Protein AF-A0A9P5TUS6-F1 (afdb_monomer)

InterPro domains:
  IPR036457 PPM-type phosphatase-like domain superfamily [G3DSA:3.60.40.10] (33-216)
  IPR036457 PPM-type phosphatase-like domain superfamily [SSF81606] (41-178)

Foldseek 3Di:
DDDDDDDDDDDDDDDDPPPDPPPPDDDFDKFKWKWKDPDPDIDIDTDDDAQFLLPVVNVVVLCVVPDPLPQCRDPRHGLVPHGGQADAVCCVVPVCVPDPVRPPPPDPVVSSVVSCDDDDRHHPDDDDDDDDPCVVPPDPPIDMDIDIDGPVLLVLVCVVVVDPPVSPPVLVVVLVVVVVPDDPDPSVVVSVCCSVVVPPVDDDPPDPDPDDDPDDDDDDDD

Solvent-accessible surface area (backbone atoms only — not comparable to full-atom values): 14522 Å² total; per-residue (Å²): 138,86,83,85,84,80,81,80,83,78,80,80,92,73,89,76,91,82,75,74,81,76,79,82,70,93,74,77,48,63,48,34,34,41,37,37,57,62,86,94,43,74,48,80,42,80,69,55,77,78,57,24,27,73,33,63,71,54,33,48,51,48,46,67,77,40,72,93,43,81,53,47,58,28,96,45,9,36,43,55,71,39,51,53,39,54,53,56,65,68,51,59,64,48,47,72,70,59,39,76,72,67,60,57,98,85,55,58,60,68,59,39,58,74,48,62,78,74,81,79,81,58,40,66,74,79,89,82,79,89,77,66,66,68,80,72,41,87,53,96,85,47,73,73,43,78,47,79,41,42,48,69,59,40,50,40,31,27,66,73,67,70,57,63,93,67,49,56,63,60,48,52,56,58,50,50,66,53,64,78,71,60,92,88,63,66,59,72,59,52,56,49,46,44,46,76,62,54,84,71,86,69,85,78,86,74,81,73,75,80,86,77,74,91,71,86,81,81,84,90,84,135

Secondary structure (DSSP, 8-state):
--------PPPPS---TT-----------EEEEEEEEETTEEEEEE-----BTTSHHHHHHHHHHSTT-TTSEETTEETTTB-BSB--HHHIIIIIHH-SSSSTTT--HHHHHHH-SSS--SB-PPP-----HHHH--STT---EEEEEEHHHHHHHHHHHT--S-TTHHHHHHHHHHHTT-SSS-HHHHHHHHHHHTT--S-----PPP------------

Structure (mmCIF, N/CA/C/O backbone):
data_AF-A0A9P5TUS6-F1
#
_entry.id   AF-A0A9P5TUS6-F1
#
loop_
_atom_site.group_PDB
_atom_site.id
_atom_site.type_symbol
_atom_site.label_atom_id
_atom_site.label_alt_id
_atom_site.label_comp_id
_atom_site.label_asym_id
_atom_site.label_entity_id
_atom_site.label_seq_id
_atom_site.pdbx_PDB_ins_code
_atom_site.Cartn_x
_atom_site.Cartn_y
_atom_site.Cartn_z
_atom_site.occupancy
_atom_site.B_iso_or_equiv
_atom_site.auth_seq_id
_atom_site.auth_comp_id
_atom_site.auth_asym_id
_atom_site.auth_atom_id
_atom_site.pdbx_PDB_model_num
ATOM 1 N N . MET A 1 1 ? 8.471 32.840 11.921 1.00 34.28 1 MET A N 1
ATOM 2 C CA . MET A 1 1 ? 8.502 31.884 10.795 1.00 34.28 1 MET A CA 1
ATOM 3 C C . MET A 1 1 ? 9.569 30.879 11.143 1.00 34.28 1 MET A C 1
ATOM 5 O O . MET A 1 1 ? 10.735 31.233 11.144 1.00 34.28 1 MET A O 1
ATOM 9 N N . THR A 1 2 ? 9.142 29.736 11.658 1.00 27.19 2 THR A N 1
ATOM 10 C CA . THR A 1 2 ? 9.964 28.771 12.387 1.00 27.19 2 THR A CA 1
ATOM 11 C C . THR A 1 2 ? 10.579 27.757 11.432 1.00 27.19 2 THR A C 1
ATOM 13 O O . THR A 1 2 ? 9.865 27.017 10.757 1.00 27.19 2 THR A O 1
ATOM 16 N N . ASP A 1 3 ? 11.908 27.747 11.408 1.00 27.17 3 ASP A N 1
ATOM 17 C CA . ASP A 1 3 ? 12.758 26.768 10.744 1.00 27.17 3 ASP A CA 1
ATOM 18 C C . ASP A 1 3 ? 12.619 25.388 11.401 1.00 27.17 3 ASP A C 1
ATOM 20 O O . ASP A 1 3 ? 12.749 25.246 12.618 1.00 27.17 3 ASP A O 1
ATOM 24 N N . CYS A 1 4 ? 12.378 24.355 10.593 1.00 26.41 4 CYS A N 1
ATOM 25 C CA . CYS A 1 4 ? 12.405 22.963 11.032 1.00 26.41 4 CYS A CA 1
ATOM 26 C C . CYS A 1 4 ? 13.758 22.350 10.646 1.00 26.41 4 CYS A C 1
ATOM 28 O O . CYS A 1 4 ? 13.962 21.870 9.532 1.00 26.41 4 CYS A O 1
ATOM 30 N N . LEU A 1 5 ? 14.703 22.424 11.584 1.00 27.03 5 LEU A N 1
ATOM 31 C CA . LEU A 1 5 ? 15.985 21.729 11.556 1.00 27.03 5 LEU A CA 1
ATOM 32 C C . LEU A 1 5 ? 15.778 20.263 11.963 1.00 27.03 5 LEU A C 1
ATOM 34 O O . LEU A 1 5 ? 15.670 19.956 13.147 1.00 27.03 5 LEU A O 1
ATOM 38 N N . CYS A 1 6 ? 15.797 19.343 11.000 1.00 29.59 6 CYS A N 1
ATOM 39 C CA . CYS A 1 6 ? 16.078 17.932 11.269 1.00 29.59 6 CYS A CA 1
ATOM 40 C C . CYS A 1 6 ? 17.524 17.637 10.860 1.00 29.59 6 CYS A C 1
ATOM 42 O O . CYS A 1 6 ? 17.805 17.238 9.731 1.00 29.59 6 CYS A O 1
ATOM 44 N N . ASN A 1 7 ? 18.448 17.860 11.796 1.00 26.14 7 ASN A N 1
ATOM 45 C CA . ASN A 1 7 ? 19.819 17.372 11.696 1.00 26.14 7 ASN A CA 1
ATOM 46 C C . ASN A 1 7 ? 19.815 15.845 11.840 1.00 26.14 7 ASN A C 1
ATOM 48 O O . ASN A 1 7 ? 19.530 15.305 12.906 1.00 26.14 7 ASN A O 1
ATOM 52 N N . PHE A 1 8 ? 20.138 15.161 10.746 1.00 29.83 8 PHE A N 1
ATOM 53 C CA . PHE A 1 8 ? 20.396 13.726 10.710 1.00 29.83 8 PHE A CA 1
ATOM 54 C C . PHE A 1 8 ? 21.722 13.442 11.429 1.00 29.83 8 PHE A C 1
ATOM 56 O O . PHE A 1 8 ? 22.792 13.832 10.956 1.00 29.83 8 PHE A O 1
ATOM 63 N N . LEU A 1 9 ? 21.662 12.763 12.575 1.00 28.67 9 LEU A N 1
ATOM 64 C CA . LEU A 1 9 ? 22.841 12.168 13.195 1.00 28.67 9 LEU A CA 1
ATOM 65 C C . LEU A 1 9 ? 23.356 11.047 12.282 1.00 28.67 9 LEU A C 1
ATOM 67 O O . LEU A 1 9 ? 22.651 10.090 11.970 1.00 28.67 9 LEU A O 1
ATOM 71 N N . SER A 1 10 ? 24.593 11.216 11.827 1.00 29.31 10 SER A N 1
ATOM 72 C CA . SER A 1 10 ? 25.328 10.265 10.998 1.00 29.31 10 SER A CA 1
ATOM 73 C C . SER A 1 10 ? 25.761 9.059 11.848 1.00 29.31 10 SER A C 1
ATOM 75 O O . SER A 1 10 ? 26.419 9.273 12.871 1.00 29.31 10 SER A O 1
ATOM 77 N N . PRO A 1 11 ? 25.459 7.801 11.475 1.00 33.25 11 PRO A N 1
ATOM 78 C CA . PRO A 1 11 ? 26.045 6.644 12.141 1.00 33.25 11 PRO A CA 1
ATOM 79 C C . PRO A 1 11 ? 27.519 6.529 11.748 1.00 33.25 11 PRO A C 1
ATOM 81 O O . PRO A 1 11 ? 27.872 6.597 10.567 1.00 33.25 11 PRO A O 1
ATOM 84 N N . GLN A 1 12 ? 28.394 6.360 12.740 1.00 33.25 12 GLN A N 1
ATOM 85 C CA . GLN A 1 12 ? 29.811 6.133 12.493 1.00 33.25 12 GLN A CA 1
ATOM 86 C C . GLN A 1 12 ? 30.039 4.854 11.676 1.00 33.25 12 GLN A C 1
ATOM 88 O O . GLN A 1 12 ? 29.421 3.816 11.901 1.00 33.25 12 GLN A O 1
ATOM 93 N N . ARG A 1 13 ? 30.957 4.966 10.711 1.00 38.91 13 ARG A N 1
ATOM 94 C CA . ARG A 1 13 ? 31.458 3.881 9.863 1.00 38.91 13 ARG A CA 1
ATOM 95 C C . ARG A 1 13 ? 32.057 2.764 10.716 1.00 38.91 13 ARG A C 1
ATOM 97 O O . ARG A 1 13 ? 33.123 2.943 11.294 1.00 38.91 13 ARG A O 1
ATOM 104 N N . GLY A 1 14 ? 31.434 1.594 10.685 1.00 38.56 14 GLY A N 1
ATOM 105 C CA . GLY A 1 14 ? 32.031 0.361 11.182 1.00 38.56 14 GLY A CA 1
ATOM 106 C C . GLY A 1 14 ? 31.065 -0.811 11.075 1.00 38.56 14 GLY A C 1
ATOM 107 O O . GLY A 1 14 ? 30.211 -0.962 11.930 1.00 38.56 14 GLY A O 1
ATOM 108 N N . GLN A 1 15 ? 31.238 -1.622 10.027 1.00 40.19 15 GLN A N 1
ATOM 109 C CA . GLN A 1 15 ? 30.682 -2.973 9.857 1.00 40.19 15 GLN A CA 1
ATOM 110 C C . GLN A 1 15 ? 29.151 -3.111 9.834 1.00 40.19 15 GLN A C 1
ATOM 112 O O . GLN A 1 15 ? 28.525 -3.328 10.858 1.00 40.19 15 GLN A O 1
ATOM 117 N N . LEU A 1 16 ? 28.573 -3.106 8.628 1.00 36.41 16 LEU A N 1
ATOM 118 C CA . LEU A 1 16 ? 27.309 -3.779 8.292 1.00 36.41 16 LEU A CA 1
ATOM 119 C C . LEU A 1 16 ? 27.269 -3.959 6.763 1.00 36.41 16 LEU A C 1
ATOM 121 O O . LEU A 1 16 ? 26.589 -3.235 6.037 1.00 36.41 16 LEU A O 1
ATOM 125 N N . GLU A 1 17 ? 28.057 -4.902 6.246 1.00 39.28 17 GLU A N 1
ATOM 126 C CA . GLU A 1 17 ? 27.811 -5.429 4.903 1.00 39.28 17 GLU A CA 1
ATOM 127 C C . GLU A 1 17 ? 26.605 -6.377 4.992 1.00 39.28 17 GLU A C 1
ATOM 129 O O . GLU A 1 17 ? 26.626 -7.307 5.789 1.00 39.28 17 GLU A O 1
ATOM 134 N N . HIS A 1 18 ? 25.564 -6.096 4.191 1.00 40.12 18 HIS A N 1
ATOM 135 C CA . HIS A 1 18 ? 24.319 -6.863 3.936 1.00 40.12 18 HIS A CA 1
ATOM 136 C C . HIS A 1 18 ? 22.981 -6.210 4.323 1.00 40.12 18 HIS A C 1
ATOM 138 O O . HIS A 1 18 ? 21.930 -6.763 3.998 1.00 40.12 18 HIS A O 1
ATOM 144 N N . ALA A 1 19 ? 22.957 -4.989 4.858 1.00 35.62 19 ALA A N 1
ATOM 145 C CA . ALA A 1 19 ? 21.708 -4.226 4.902 1.00 35.62 19 ALA A CA 1
ATOM 146 C C . ALA A 1 19 ? 21.437 -3.584 3.528 1.00 35.62 19 ALA A C 1
ATOM 148 O O . ALA A 1 19 ? 21.994 -2.535 3.200 1.00 35.62 19 ALA A O 1
ATOM 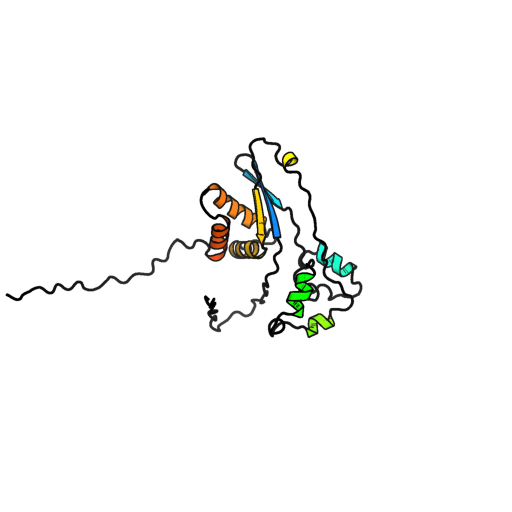149 N N . ARG A 1 20 ? 20.595 -4.213 2.693 1.00 36.47 20 ARG A N 1
ATOM 150 C CA . ARG A 1 20 ? 20.060 -3.550 1.490 1.00 36.47 20 ARG A CA 1
ATOM 151 C C . ARG A 1 20 ? 19.306 -2.290 1.939 1.00 36.47 20 ARG A C 1
ATOM 153 O O . ARG A 1 20 ? 18.407 -2.413 2.773 1.00 36.47 20 ARG A O 1
ATOM 160 N N . PRO A 1 21 ? 19.608 -1.094 1.406 1.00 36.03 21 PRO A N 1
ATOM 161 C CA . PRO A 1 21 ? 18.832 0.092 1.715 1.00 36.03 21 PRO A CA 1
ATOM 162 C C . PRO A 1 21 ? 17.501 -0.020 0.969 1.00 36.03 21 PRO A C 1
ATOM 164 O O . PRO A 1 21 ? 17.372 0.415 -0.174 1.00 36.03 21 PRO A O 1
ATOM 167 N N . PHE A 1 22 ? 16.496 -0.626 1.601 1.00 40.38 22 PHE A N 1
ATOM 168 C CA . PHE A 1 22 ? 15.116 -0.435 1.175 1.00 40.38 22 PHE A CA 1
ATOM 169 C C . PHE A 1 22 ? 14.770 1.026 1.456 1.00 40.38 22 PHE A C 1
ATOM 171 O O . PHE A 1 22 ? 14.412 1.411 2.567 1.00 40.38 22 PHE A O 1
ATOM 178 N N . LEU A 1 23 ? 14.960 1.859 0.432 1.00 40.34 23 LEU A N 1
ATOM 179 C CA . LEU A 1 23 ? 14.496 3.236 0.394 1.00 40.34 23 LEU A CA 1
ATOM 180 C C . LEU A 1 23 ? 12.967 3.211 0.507 1.00 40.34 23 LEU A C 1
ATOM 182 O O . LEU A 1 23 ? 12.239 3.016 -0.471 1.00 40.34 23 LEU A O 1
ATOM 186 N N . SER A 1 24 ? 12.519 3.338 1.752 1.00 38.81 24 SER A N 1
ATOM 187 C CA . SER A 1 24 ? 11.163 3.642 2.188 1.00 38.81 24 SER A CA 1
ATOM 188 C C . SER A 1 24 ? 10.882 5.105 1.843 1.00 38.81 24 SER A C 1
ATOM 190 O O . SER A 1 24 ? 11.061 5.996 2.670 1.00 38.81 24 SER A O 1
ATOM 192 N N . SER A 1 25 ? 10.518 5.375 0.590 1.00 34.88 25 SER A N 1
ATOM 193 C CA . SER A 1 25 ? 9.937 6.663 0.199 1.00 34.88 25 SER A CA 1
ATOM 194 C C . SER A 1 25 ? 8.419 6.620 0.425 1.00 34.88 25 SER A C 1
ATOM 196 O O . SER A 1 25 ? 7.807 5.602 0.105 1.00 34.88 25 SER A O 1
ATOM 198 N N . PRO A 1 26 ? 7.806 7.689 0.966 1.00 37.69 26 PRO A N 1
ATOM 199 C CA . PRO A 1 26 ? 6.438 7.653 1.458 1.00 37.69 26 PRO A CA 1
ATOM 200 C C . PRO A 1 26 ? 5.477 7.869 0.295 1.00 37.69 26 PRO A C 1
ATOM 202 O O . PRO A 1 26 ? 5.379 8.976 -0.234 1.00 37.69 26 PRO A O 1
ATOM 205 N N . ILE A 1 27 ? 4.747 6.834 -0.110 1.00 41.53 27 ILE A N 1
ATOM 206 C CA . ILE A 1 27 ? 3.507 7.044 -0.853 1.00 41.53 27 ILE A CA 1
ATOM 207 C C . ILE A 1 27 ? 2.461 6.114 -0.249 1.00 41.53 27 ILE A C 1
ATOM 209 O O . ILE A 1 27 ? 2.483 4.906 -0.443 1.00 41.53 27 ILE A O 1
ATOM 213 N N . TYR A 1 28 ? 1.600 6.745 0.544 1.00 46.12 28 TYR A N 1
ATOM 214 C CA . TYR A 1 28 ? 0.679 6.153 1.499 1.00 46.12 28 TYR A CA 1
ATOM 215 C C . TYR A 1 28 ? -0.266 5.138 0.849 1.00 46.12 28 TYR A C 1
ATOM 217 O O . TYR A 1 28 ? -1.233 5.514 0.182 1.00 46.12 28 TYR A O 1
ATOM 225 N N . ILE A 1 29 ? -0.028 3.851 1.089 1.00 52.00 29 ILE A N 1
ATOM 226 C CA . ILE A 1 29 ? -1.083 2.848 0.946 1.00 52.00 29 ILE A CA 1
ATOM 227 C C . ILE A 1 29 ? -1.945 2.957 2.199 1.00 52.00 29 ILE A C 1
ATOM 229 O O . ILE A 1 29 ? -1.449 2.796 3.312 1.00 52.00 29 ILE A O 1
ATOM 233 N N . LEU A 1 30 ? -3.224 3.283 2.012 1.00 56.69 30 LEU A N 1
ATOM 234 C CA . LEU A 1 30 ? -4.190 3.315 3.099 1.00 56.69 30 LEU A CA 1
ATOM 235 C C . LEU A 1 30 ? -4.583 1.873 3.431 1.00 56.69 30 LEU A C 1
ATOM 237 O O . LEU A 1 30 ? -5.249 1.188 2.643 1.00 56.69 30 LEU A O 1
ATOM 241 N N . GLU A 1 31 ? -4.174 1.401 4.597 1.00 74.00 31 GLU A N 1
ATOM 242 C CA . GLU A 1 31 ? -4.712 0.169 5.144 1.00 74.00 31 GLU A CA 1
ATOM 243 C C . GLU A 1 31 ? -6.004 0.500 5.886 1.00 74.00 31 GLU A C 1
ATOM 245 O O . GLU A 1 31 ? -6.047 1.372 6.754 1.00 74.00 31 GLU A O 1
ATOM 250 N N . ILE A 1 32 ? -7.089 -0.142 5.451 1.00 72.38 32 ILE A N 1
ATOM 251 C CA . ILE A 1 32 ? -8.428 0.079 5.982 1.00 72.38 32 ILE A CA 1
ATOM 252 C C . ILE A 1 32 ? -8.817 -1.176 6.738 1.00 72.38 32 ILE A C 1
ATOM 254 O O . ILE A 1 32 ? -8.978 -2.240 6.133 1.00 72.38 32 ILE A O 1
ATOM 258 N N . VAL A 1 33 ? -8.998 -1.050 8.045 1.00 74.19 33 VAL A N 1
ATOM 259 C CA . VAL A 1 33 ? -9.342 -2.173 8.916 1.00 74.19 33 VAL A CA 1
ATOM 260 C C . VAL A 1 33 ? -10.645 -1.870 9.630 1.00 74.19 33 VAL A C 1
ATOM 262 O O . VAL A 1 33 ? -10.783 -0.825 10.262 1.00 74.19 33 VAL A O 1
ATOM 265 N N . LYS A 1 34 ? -11.609 -2.787 9.528 1.00 74.44 34 LYS A N 1
ATOM 266 C CA . LYS A 1 34 ? -12.800 -2.780 10.376 1.00 74.44 34 LYS A CA 1
ATOM 267 C C . LYS A 1 34 ? -12.538 -3.647 11.597 1.00 74.44 34 LYS A C 1
ATOM 269 O O . LYS A 1 34 ? -12.071 -4.778 11.455 1.00 74.44 34 L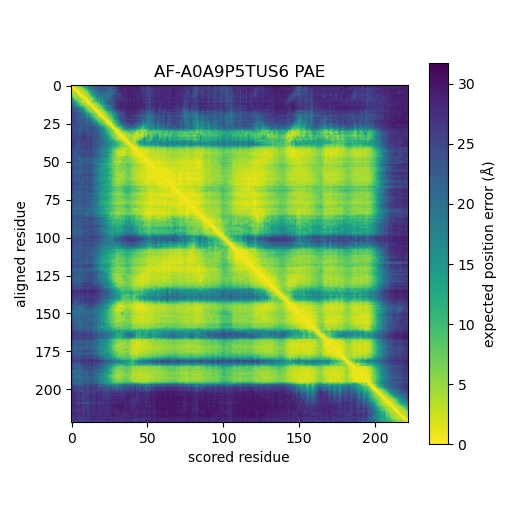YS A O 1
ATOM 274 N N . LEU A 1 35 ? -12.920 -3.133 12.754 1.00 70.56 35 LEU A N 1
ATOM 275 C CA . LEU A 1 35 ? -13.005 -3.872 14.001 1.00 70.56 35 LEU A CA 1
ATOM 276 C C . LEU A 1 35 ? -14.469 -3.987 14.417 1.00 70.56 35 LEU A C 1
ATOM 278 O O . LEU A 1 35 ? -15.183 -2.982 14.435 1.00 70.56 35 LEU A O 1
ATOM 282 N N . THR A 1 36 ? -14.904 -5.193 14.759 1.00 68.88 36 THR A N 1
ATOM 283 C CA . THR A 1 36 ? -16.210 -5.437 15.384 1.00 68.88 36 THR A CA 1
ATOM 284 C C . THR A 1 36 ? -15.978 -6.149 16.710 1.00 68.88 36 THR A C 1
ATOM 286 O O . THR A 1 36 ? -15.298 -7.172 16.744 1.00 68.88 36 THR A O 1
ATOM 289 N N . SER A 1 37 ? -16.510 -5.604 17.804 1.00 68.19 37 SER A N 1
ATOM 290 C CA . SER A 1 37 ? -16.503 -6.299 19.092 1.00 68.19 37 SER A CA 1
ATOM 291 C C . SER A 1 37 ? -17.557 -7.407 19.061 1.00 68.19 37 SER A C 1
ATOM 293 O O . SER A 1 37 ? -18.691 -7.168 18.670 1.00 68.19 37 SER A O 1
ATOM 295 N N . LEU A 1 38 ? -17.184 -8.624 19.436 1.00 64.44 38 LEU A N 1
ATOM 296 C CA . LEU A 1 38 ? -18.060 -9.778 19.620 1.00 64.44 38 LEU A CA 1
ATOM 297 C C . LEU A 1 38 ? -17.919 -10.222 21.080 1.00 64.44 38 LEU A C 1
ATOM 299 O O . LEU A 1 38 ? -17.184 -11.156 21.412 1.00 64.44 38 LEU A O 1
ATOM 303 N N . GLY A 1 39 ? -18.569 -9.485 21.982 1.00 71.94 39 GLY A N 1
ATOM 304 C CA . GLY A 1 39 ? -18.410 -9.672 23.424 1.00 71.94 39 GLY A CA 1
ATOM 305 C C . GLY A 1 39 ? -17.020 -9.241 23.899 1.00 71.94 39 GLY A C 1
ATOM 306 O O . GLY A 1 39 ? -16.729 -8.052 23.939 1.00 71.94 39 GLY A O 1
ATOM 307 N N . ALA A 1 40 ? -16.171 -10.205 24.273 1.00 69.12 40 ALA A N 1
ATOM 308 C CA . ALA A 1 40 ? -14.806 -9.960 24.764 1.00 69.12 40 ALA A CA 1
ATOM 309 C C . ALA A 1 40 ? -13.717 -10.116 23.684 1.00 69.12 40 ALA A C 1
ATOM 311 O O . ALA A 1 40 ? -12.529 -10.012 23.983 1.00 69.12 40 ALA A O 1
ATOM 312 N N . GLN A 1 41 ? -14.097 -10.427 22.441 1.00 76.06 41 GLN A N 1
ATOM 313 C CA . GLN A 1 41 ? -13.157 -10.632 21.340 1.00 76.06 41 GLN A CA 1
ATOM 314 C C . GLN A 1 41 ? -13.404 -9.634 20.216 1.00 76.06 41 GLN A C 1
ATOM 316 O O . GLN A 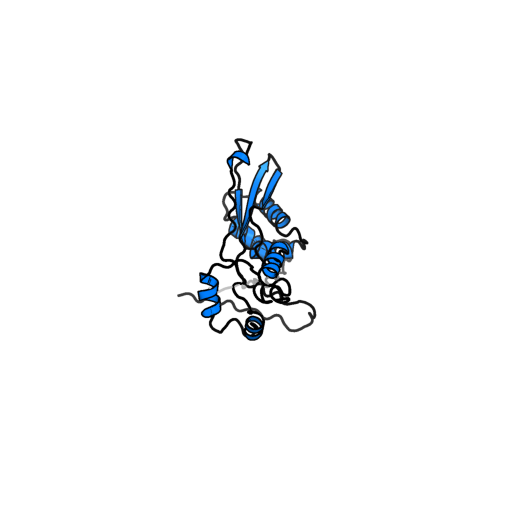1 41 ? -14.539 -9.255 19.946 1.00 76.06 41 GLN A O 1
ATOM 321 N N . TRP A 1 42 ? -12.336 -9.237 19.533 1.00 81.69 42 TRP A N 1
ATOM 322 C CA . TRP A 1 42 ? -12.406 -8.355 18.375 1.00 81.69 42 TRP A CA 1
ATOM 323 C C . TRP A 1 42 ? -12.277 -9.158 17.083 1.00 81.69 42 TRP A C 1
ATOM 325 O O . TRP A 1 42 ? -11.305 -9.888 16.885 1.00 81.69 42 TRP A O 1
ATOM 335 N N . GLU A 1 43 ? -13.235 -8.987 16.177 1.00 84.44 43 GLU A N 1
ATOM 336 C CA . GLU A 1 43 ? -13.125 -9.451 14.801 1.00 84.44 43 GLU A CA 1
ATOM 337 C C . GLU A 1 43 ? -12.407 -8.389 13.957 1.00 84.44 43 GLU A C 1
ATOM 339 O O . GLU A 1 43 ? -12.866 -7.249 13.852 1.00 84.44 43 GLU A O 1
ATOM 344 N N . ILE A 1 44 ? -11.294 -8.775 13.327 1.00 85.50 44 ILE A N 1
ATOM 345 C CA . ILE A 1 44 ? -10.494 -7.911 12.453 1.00 85.50 44 ILE A CA 1
ATOM 346 C C . ILE A 1 44 ? -10.809 -8.248 10.997 1.00 85.50 44 ILE A C 1
ATOM 348 O O . ILE A 1 44 ? -10.632 -9.387 10.563 1.00 85.50 44 ILE A O 1
ATOM 352 N N . ARG A 1 45 ? -11.228 -7.253 10.208 1.00 86.50 45 ARG A N 1
ATOM 353 C CA . ARG A 1 45 ? -11.447 -7.409 8.762 1.00 86.50 45 ARG A CA 1
ATOM 354 C C . ARG A 1 45 ? -10.674 -6.369 7.969 1.00 86.50 45 ARG A C 1
ATOM 356 O O . ARG A 1 45 ? -10.919 -5.171 8.099 1.00 86.50 45 ARG A O 1
ATOM 363 N N . ILE A 1 46 ? -9.806 -6.832 7.076 1.00 87.56 46 ILE A N 1
ATOM 364 C CA . ILE A 1 46 ? -9.090 -5.971 6.131 1.00 87.56 46 ILE A CA 1
ATOM 365 C C . ILE A 1 46 ? -10.038 -5.608 4.981 1.00 87.56 46 ILE A C 1
ATOM 367 O O . ILE A 1 46 ? -10.666 -6.467 4.348 1.00 87.56 46 ILE A O 1
ATOM 371 N N . LEU A 1 47 ? -10.185 -4.312 4.730 1.00 88.31 47 LEU A N 1
ATOM 372 C CA . LEU A 1 47 ? -11.127 -3.770 3.757 1.00 88.31 47 LEU A CA 1
ATOM 373 C C . LEU A 1 47 ? -10.454 -3.269 2.478 1.00 88.31 47 LEU A C 1
ATOM 375 O O . LEU A 1 47 ? -11.144 -3.168 1.464 1.00 88.31 47 LEU A O 1
ATOM 379 N N . SER A 1 48 ? -9.148 -3.000 2.511 1.00 88.06 48 SER A N 1
ATOM 380 C CA . SER A 1 48 ? -8.355 -2.601 1.346 1.00 88.06 48 SER A CA 1
ATOM 381 C C . SER A 1 48 ? -7.450 -3.728 0.839 1.00 88.06 48 SER A C 1
ATOM 383 O O . SER A 1 48 ? -7.279 -4.763 1.484 1.00 88.06 48 SER A O 1
ATOM 385 N N . LYS A 1 49 ? -6.888 -3.536 -0.357 1.00 86.94 49 LYS A N 1
ATOM 386 C CA . LYS A 1 49 ? -5.818 -4.368 -0.912 1.00 86.94 49 LYS A CA 1
ATOM 387 C C . LYS A 1 49 ? -4.576 -3.513 -1.123 1.00 86.94 49 LYS A C 1
ATOM 389 O O . LYS A 1 49 ? -4.671 -2.312 -1.373 1.00 86.94 49 LYS A O 1
ATOM 394 N N . ARG A 1 50 ? -3.403 -4.140 -1.052 1.00 86.69 50 ARG A N 1
ATOM 395 C CA . ARG A 1 50 ? -2.140 -3.473 -1.379 1.00 86.69 50 ARG A CA 1
ATOM 396 C C . ARG A 1 50 ? -1.982 -3.391 -2.895 1.00 86.69 50 ARG A C 1
ATOM 398 O O . ARG A 1 50 ? -1.849 -4.419 -3.559 1.00 86.69 50 ARG A O 1
ATOM 405 N N . HIS A 1 51 ? -1.967 -2.170 -3.421 1.00 90.12 51 HIS A N 1
ATOM 406 C CA . HIS A 1 51 ? -1.685 -1.880 -4.830 1.00 90.12 51 HIS A CA 1
ATOM 407 C C . HIS A 1 51 ? -0.210 -1.511 -5.018 1.00 90.12 51 HIS A C 1
ATOM 409 O O . HIS A 1 51 ? 0.149 -0.363 -5.294 1.00 90.12 51 HIS A O 1
ATOM 415 N N . ASN A 1 52 ? 0.656 -2.495 -4.788 1.00 90.00 52 ASN A N 1
ATOM 416 C CA . ASN A 1 52 ? 2.097 -2.379 -4.965 1.00 90.00 52 ASN A CA 1
ATOM 417 C C . ASN A 1 52 ? 2.633 -3.561 -5.775 1.00 90.00 52 ASN A C 1
ATOM 419 O O . ASN A 1 52 ? 1.969 -4.584 -5.921 1.00 90.00 52 ASN A O 1
ATOM 423 N N . ALA A 1 53 ? 3.839 -3.417 -6.311 1.00 90.12 53 ALA A N 1
ATOM 424 C CA . ALA A 1 53 ? 4.458 -4.448 -7.139 1.00 90.12 53 ALA A CA 1
ATOM 425 C C . ALA A 1 53 ? 4.994 -5.649 -6.331 1.00 90.12 53 ALA A C 1
ATOM 427 O O . ALA A 1 53 ? 5.476 -6.608 -6.927 1.00 90.12 53 ALA A O 1
ATOM 428 N N . GLY A 1 54 ? 4.877 -5.624 -4.997 1.00 86.81 54 GLY A N 1
ATOM 429 C CA . GLY A 1 54 ? 5.054 -6.801 -4.142 1.00 86.81 54 GLY A CA 1
ATOM 430 C C . GLY A 1 54 ? 3.818 -7.709 -4.096 1.00 86.81 54 GLY A C 1
ATOM 431 O O . GLY A 1 54 ? 3.921 -8.867 -3.706 1.00 86.81 54 GLY A O 1
ATOM 432 N N . ASN A 1 55 ? 2.648 -7.217 -4.512 1.00 89.06 55 ASN A N 1
ATOM 433 C CA . ASN A 1 55 ? 1.458 -8.036 -4.703 1.00 89.06 55 ASN A CA 1
ATOM 434 C C . ASN A 1 55 ? 1.526 -8.716 -6.078 1.00 89.06 55 ASN A C 1
ATOM 436 O O . ASN A 1 55 ? 1.357 -8.060 -7.105 1.00 89.06 55 ASN A O 1
ATOM 440 N N . GLU A 1 56 ? 1.721 -10.037 -6.107 1.00 91.38 56 GLU A N 1
ATOM 441 C CA . GLU A 1 56 ? 1.848 -10.791 -7.363 1.00 91.38 56 GLU A CA 1
ATOM 442 C C . GLU A 1 56 ? 0.626 -10.673 -8.282 1.00 91.38 56 GLU A C 1
ATOM 444 O O . GLU A 1 56 ? 0.765 -10.768 -9.498 1.00 91.38 56 GLU A O 1
ATOM 449 N N . VAL A 1 57 ? -0.571 -10.414 -7.748 1.00 92.69 57 VAL A N 1
ATOM 450 C CA . VAL A 1 57 ? -1.758 -10.173 -8.586 1.00 92.69 57 VAL A CA 1
ATOM 451 C C . VAL A 1 57 ? -1.595 -8.880 -9.390 1.00 92.69 57 VAL A C 1
ATOM 453 O O . VAL A 1 57 ? -1.842 -8.864 -10.594 1.00 92.69 57 VAL A O 1
ATOM 456 N N . GLU A 1 58 ? -1.126 -7.811 -8.745 1.00 93.50 58 GLU A N 1
ATOM 457 C CA . GLU A 1 58 ? -0.856 -6.522 -9.391 1.00 93.50 58 GLU A CA 1
ATOM 458 C C . GLU A 1 58 ? 0.362 -6.589 -10.314 1.00 93.50 58 GLU A C 1
ATOM 460 O O . GLU A 1 58 ? 0.323 -6.077 -11.433 1.00 93.50 58 GLU A O 1
ATOM 465 N N . ALA A 1 59 ? 1.428 -7.264 -9.881 1.00 94.44 59 ALA A N 1
ATOM 466 C CA . ALA A 1 59 ? 2.612 -7.471 -10.703 1.00 94.44 59 ALA A CA 1
ATOM 467 C C . ALA A 1 59 ? 2.271 -8.237 -11.990 1.00 94.44 59 ALA A C 1
ATOM 469 O O . ALA A 1 59 ? 2.680 -7.836 -13.080 1.00 94.44 59 ALA A O 1
ATOM 470 N N . ASN A 1 60 ? 1.474 -9.305 -11.888 1.00 95.69 60 ASN A N 1
ATOM 471 C CA . ASN A 1 60 ? 1.031 -10.073 -13.050 1.00 95.69 60 ASN A CA 1
ATOM 472 C C . ASN A 1 60 ? 0.089 -9.278 -13.952 1.00 95.69 60 ASN A C 1
ATOM 474 O O . ASN A 1 60 ? 0.217 -9.382 -15.169 1.00 95.69 60 ASN A O 1
ATOM 478 N N . ARG A 1 61 ? -0.800 -8.446 -13.391 1.00 95.56 61 ARG A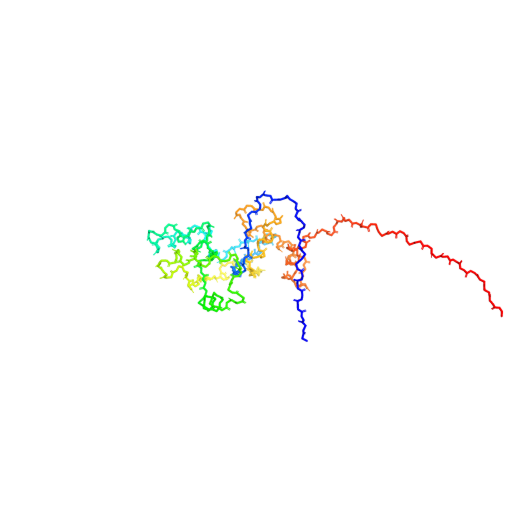 N 1
ATOM 479 C CA . ARG A 1 61 ? -1.626 -7.523 -14.184 1.00 95.56 61 ARG A CA 1
ATOM 480 C C . ARG A 1 61 ? -0.750 -6.649 -15.087 1.00 95.56 61 ARG A C 1
ATOM 482 O O . ARG A 1 61 ? -0.980 -6.616 -16.291 1.00 95.56 61 ARG A O 1
ATOM 489 N N . ILE A 1 62 ? 0.286 -6.019 -14.527 1.00 96.19 62 ILE A N 1
ATOM 490 C CA . ILE A 1 62 ? 1.227 -5.178 -15.287 1.00 96.19 62 ILE A CA 1
ATOM 491 C C . ILE A 1 62 ? 1.961 -6.007 -16.351 1.00 96.19 62 ILE A C 1
ATOM 493 O O . ILE A 1 62 ? 1.992 -5.619 -17.513 1.00 96.19 62 ILE A O 1
ATOM 497 N N . ARG A 1 63 ? 2.496 -7.185 -16.003 1.00 96.12 63 ARG A N 1
ATOM 498 C CA . ARG A 1 63 ? 3.192 -8.056 -16.975 1.00 96.12 63 ARG A CA 1
ATOM 499 C C . ARG A 1 63 ? 2.302 -8.468 -18.156 1.00 96.12 63 ARG A C 1
ATOM 501 O O . ARG A 1 63 ? 2.798 -8.616 -19.267 1.00 96.12 63 ARG A O 1
ATOM 508 N N . VAL A 1 64 ? 1.002 -8.662 -17.921 1.00 96.81 64 VAL A N 1
ATOM 509 C CA . VAL A 1 64 ? 0.022 -8.989 -18.971 1.00 96.81 64 VAL A CA 1
ATOM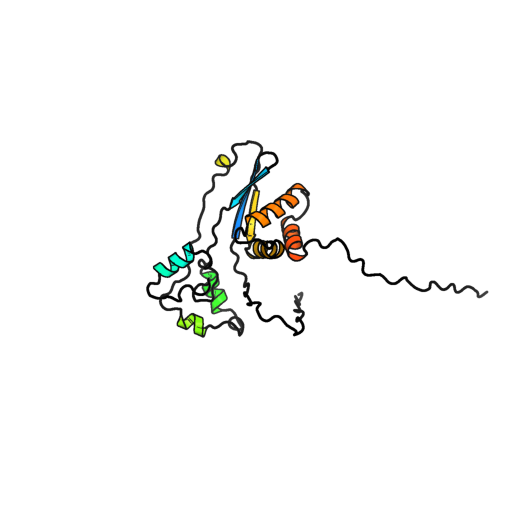 510 C C . VAL A 1 64 ? -0.304 -7.772 -19.842 1.00 96.81 64 VAL A C 1
ATOM 512 O O . VAL A 1 64 ? -0.466 -7.925 -21.050 1.00 96.81 64 VAL A O 1
ATOM 515 N N . GLU A 1 65 ? -0.384 -6.577 -19.255 1.00 96.56 65 GLU A N 1
ATOM 516 C CA . GLU A 1 65 ? -0.606 -5.322 -19.989 1.00 96.56 65 GLU A CA 1
ATOM 517 C C . GLU A 1 65 ? 0.601 -4.922 -20.859 1.00 96.56 65 GLU A C 1
ATOM 519 O O . GLU A 1 65 ? 0.411 -4.312 -21.910 1.00 96.56 65 GLU A O 1
ATOM 524 N N . HIS A 1 66 ? 1.816 -5.333 -20.473 1.00 96.00 66 HIS A N 1
ATOM 525 C CA . HIS A 1 66 ? 3.075 -5.027 -21.166 1.00 96.00 66 HIS A CA 1
ATOM 526 C C . HIS A 1 66 ? 3.807 -6.307 -21.626 1.00 96.00 66 HIS A C 1
ATOM 528 O O . HIS A 1 66 ? 4.853 -6.678 -21.076 1.00 96.00 66 HIS A O 1
ATOM 534 N N . PRO A 1 67 ? 3.275 -7.027 -22.634 1.00 95.00 67 PRO A N 1
ATOM 535 C CA . PRO A 1 67 ? 3.890 -8.258 -23.113 1.00 95.00 67 PRO A CA 1
ATOM 536 C C . PRO A 1 67 ? 5.282 -7.991 -23.706 1.00 95.00 67 PRO A C 1
ATOM 538 O O . PRO A 1 67 ? 5.494 -7.012 -24.416 1.00 95.00 67 PRO A O 1
ATOM 541 N N . ASN A 1 68 ? 6.214 -8.921 -23.478 1.00 94.94 68 ASN A N 1
ATOM 542 C CA . ASN A 1 68 ? 7.633 -8.849 -23.875 1.00 94.94 68 ASN A CA 1
ATOM 543 C C . ASN A 1 68 ? 8.501 -7.861 -23.077 1.00 94.94 68 ASN A C 1
ATOM 545 O O . ASN A 1 68 ? 9.692 -7.735 -23.359 1.00 94.94 68 ASN A O 1
ATOM 549 N N . GLU A 1 69 ? 7.960 -7.224 -22.042 1.00 95.44 69 GLU A N 1
ATOM 550 C CA . GLU A 1 69 ? 8.720 -6.333 -21.167 1.00 95.44 69 GLU A CA 1
ATOM 551 C C . GLU A 1 69 ? 9.041 -7.021 -19.842 1.00 95.44 69 GLU A C 1
ATOM 553 O O . GLU A 1 69 ? 8.413 -6.773 -18.816 1.00 95.44 69 GLU A O 1
ATOM 558 N N . ALA A 1 70 ? 10.039 -7.907 -19.842 1.00 91.19 70 ALA A N 1
ATOM 559 C CA . ALA A 1 70 ? 10.398 -8.683 -18.649 1.00 91.19 70 ALA A CA 1
ATOM 560 C C . ALA A 1 70 ? 10.772 -7.807 -17.433 1.00 91.19 70 ALA A C 1
ATOM 562 O O . ALA A 1 70 ? 10.628 -8.243 -16.293 1.00 91.19 70 ALA A O 1
ATOM 563 N N . GLU A 1 71 ? 11.218 -6.569 -17.670 1.00 93.69 71 GLU A N 1
ATOM 564 C CA . GLU A 1 71 ? 11.601 -5.611 -16.628 1.00 93.69 71 GLU A CA 1
ATOM 565 C C . GLU A 1 71 ? 10.497 -4.604 -16.252 1.00 93.69 71 GLU A C 1
ATOM 567 O O . GLU A 1 71 ? 10.754 -3.703 -15.449 1.00 93.69 71 GLU A O 1
ATOM 572 N N . CYS A 1 72 ? 9.267 -4.741 -16.773 1.00 94.00 72 CYS A N 1
ATOM 573 C CA . CYS A 1 72 ? 8.159 -3.851 -16.393 1.00 94.00 72 CYS A CA 1
ATOM 574 C C . CYS A 1 72 ? 7.851 -3.923 -14.882 1.00 94.00 72 CYS A C 1
ATOM 576 O O . CYS A 1 72 ? 7.493 -2.916 -14.265 1.00 94.00 72 CYS A O 1
ATOM 578 N N . VAL A 1 73 ? 8.086 -5.089 -14.266 1.00 94.88 73 VAL A N 1
ATOM 579 C CA . VAL A 1 73 ? 8.118 -5.295 -12.815 1.00 94.88 73 VAL A CA 1
ATOM 580 C C . VAL A 1 73 ? 9.438 -5.960 -12.438 1.00 94.88 73 VAL A C 1
ATOM 582 O O . VAL A 1 73 ? 9.668 -7.126 -12.754 1.00 94.88 73 VAL A O 1
ATOM 585 N N . HIS A 1 74 ? 10.294 -5.228 -11.731 1.00 91.88 74 HIS A N 1
ATOM 586 C CA . HIS A 1 74 ? 11.644 -5.644 -11.366 1.00 91.88 74 HIS A CA 1
ATOM 587 C C . HIS A 1 74 ? 11.862 -5.447 -9.861 1.00 91.88 74 HIS A C 1
ATOM 589 O O . HIS A 1 74 ? 11.578 -4.376 -9.332 1.00 91.88 74 HIS A O 1
ATOM 595 N N . GLU A 1 75 ? 12.324 -6.490 -9.162 1.00 89.88 75 GLU A N 1
ATOM 596 C CA . GLU A 1 75 ? 12.554 -6.484 -7.702 1.00 89.88 75 GLU A CA 1
ATOM 597 C C . GLU A 1 75 ? 11.359 -5.963 -6.870 1.00 89.88 75 GLU A C 1
ATOM 599 O O . GLU A 1 75 ? 11.518 -5.183 -5.930 1.00 89.88 75 GLU A O 1
ATOM 604 N N . GLY A 1 76 ? 10.134 -6.368 -7.230 1.00 88.25 76 GLY A N 1
ATOM 605 C CA . GLY A 1 76 ? 8.916 -5.938 -6.529 1.00 88.25 76 GLY A CA 1
ATOM 606 C C . GLY A 1 76 ? 8.581 -4.454 -6.722 1.00 88.25 76 GLY A C 1
ATOM 607 O O . GLY A 1 76 ? 7.888 -3.861 -5.893 1.00 88.25 76 GLY A O 1
ATOM 608 N N . ARG A 1 77 ? 9.094 -3.834 -7.794 1.00 92.06 77 ARG A N 1
ATOM 609 C CA . ARG A 1 77 ? 8.860 -2.434 -8.167 1.00 92.06 77 ARG A CA 1
ATOM 610 C C . ARG A 1 77 ? 8.514 -2.310 -9.648 1.00 92.06 77 ARG A C 1
ATOM 612 O O . ARG A 1 77 ? 9.125 -2.951 -10.501 1.00 92.06 77 ARG A O 1
ATOM 619 N N . VAL A 1 78 ? 7.578 -1.429 -9.971 1.00 91.94 78 VAL A N 1
ATOM 620 C CA . VAL A 1 78 ? 7.257 -1.034 -11.345 1.00 91.94 78 VAL A CA 1
ATOM 621 C C . VAL A 1 78 ? 8.437 -0.248 -11.921 1.00 91.94 78 VAL A C 1
ATOM 623 O O . VAL A 1 78 ? 8.948 0.684 -11.286 1.00 91.94 78 VAL A O 1
ATOM 626 N N . LEU A 1 79 ? 8.921 -0.676 -13.090 1.00 91.44 79 LEU A N 1
ATOM 627 C C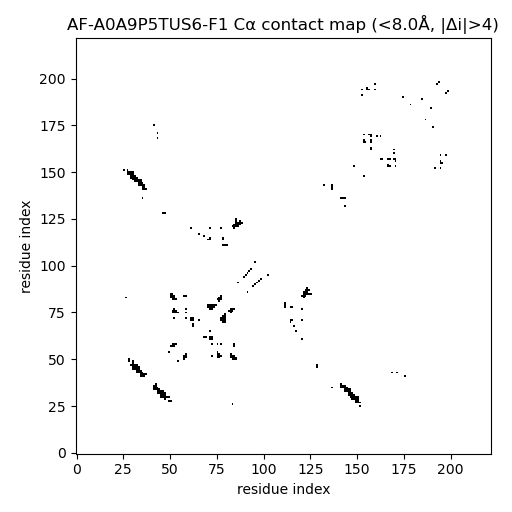A . LEU A 1 79 ? 10.149 -0.188 -13.740 1.00 91.44 79 LEU A CA 1
ATOM 628 C C . LEU A 1 79 ? 11.407 -0.257 -12.844 1.00 91.44 79 LEU A C 1
ATOM 630 O O . LEU A 1 79 ? 12.393 0.447 -13.069 1.00 91.44 79 LEU A O 1
ATOM 634 N N . GLY A 1 80 ? 11.379 -1.082 -11.790 1.00 88.69 80 GLY A N 1
ATOM 635 C CA . GLY A 1 80 ? 12.460 -1.213 -10.807 1.00 88.69 80 GLY A CA 1
ATOM 636 C C . GLY A 1 80 ? 12.612 -0.037 -9.836 1.00 88.69 80 GLY A C 1
ATOM 637 O O . GLY A 1 80 ? 13.555 -0.017 -9.050 1.00 88.69 80 GLY A O 1
ATOM 638 N N . LEU A 1 81 ? 11.704 0.944 -9.859 1.00 85.06 81 LEU A N 1
ATOM 639 C CA . LEU A 1 81 ? 11.824 2.158 -9.040 1.00 85.06 81 LEU A CA 1
ATOM 640 C C . LEU A 1 81 ? 10.569 2.448 -8.220 1.00 85.06 81 LEU A C 1
ATOM 642 O O . LEU A 1 81 ? 10.670 2.794 -7.038 1.00 85.06 81 LEU A O 1
ATOM 646 N N . ILE A 1 82 ? 9.393 2.280 -8.816 1.00 86.50 82 ILE A N 1
ATOM 647 C CA . ILE A 1 82 ? 8.122 2.697 -8.227 1.00 86.50 82 ILE A CA 1
ATOM 648 C C . ILE A 1 82 ? 7.526 1.519 -7.455 1.00 86.50 82 ILE A C 1
ATOM 650 O O . ILE A 1 82 ? 7.311 0.450 -8.012 1.00 86.50 82 ILE A O 1
ATOM 654 N N . THR A 1 83 ? 7.269 1.680 -6.159 1.00 87.44 83 THR A N 1
ATOM 655 C CA . THR A 1 83 ? 6.668 0.609 -5.343 1.00 87.44 83 THR A CA 1
ATOM 656 C C . THR A 1 83 ? 5.195 0.397 -5.668 1.00 87.44 83 THR A C 1
ATOM 658 O O . THR A 1 83 ? 4.719 -0.733 -5.641 1.00 87.44 83 THR A O 1
ATOM 661 N N . LEU A 1 84 ? 4.474 1.473 -5.978 1.00 89.12 84 LEU A N 1
ATOM 662 C CA . LEU A 1 84 ? 3.037 1.449 -6.224 1.00 89.12 84 LEU A CA 1
ATOM 663 C C . LEU A 1 84 ? 2.689 1.040 -7.651 1.00 89.12 84 LEU A C 1
ATOM 665 O O . LEU A 1 84 ? 3.390 1.396 -8.594 1.00 89.12 84 LEU A O 1
ATOM 669 N N . THR A 1 85 ? 1.550 0.369 -7.804 1.00 90.62 85 THR A N 1
ATOM 670 C CA . THR A 1 85 ? 0.929 0.098 -9.112 1.00 90.62 85 THR A CA 1
ATOM 671 C C . THR A 1 85 ? -0.226 1.048 -9.415 1.00 90.62 85 THR A C 1
ATOM 673 O O . THR A 1 85 ? -0.668 1.144 -10.562 1.00 90.62 85 THR A O 1
ATOM 676 N N . HIS A 1 86 ? -0.703 1.777 -8.399 1.00 87.62 86 HIS A N 1
ATOM 677 C CA . HIS A 1 86 ? -1.752 2.780 -8.518 1.00 87.62 86 HIS A CA 1
ATOM 678 C C . HIS A 1 86 ? -1.252 4.142 -8.035 1.00 87.62 86 HIS A C 1
ATOM 680 O O . HIS A 1 86 ? -0.767 4.263 -6.910 1.00 87.62 86 HIS A O 1
ATOM 686 N N . LEU A 1 87 ? -1.379 5.176 -8.868 1.00 83.25 87 LEU A N 1
ATOM 687 C CA . LEU A 1 87 ? -0.929 6.525 -8.536 1.00 83.25 87 LEU A CA 1
ATOM 688 C C . LEU A 1 87 ? -1.862 7.581 -9.156 1.00 83.25 87 LEU A C 1
ATOM 690 O O . LEU A 1 87 ? -2.102 7.550 -10.365 1.00 83.25 87 LEU A O 1
ATOM 694 N N . PRO A 1 88 ? -2.393 8.536 -8.368 1.00 79.50 88 PRO A N 1
ATOM 695 C CA . PRO A 1 88 ? -3.185 9.625 -8.926 1.00 79.50 88 PRO A CA 1
ATOM 696 C C . PRO A 1 88 ? -2.338 10.524 -9.850 1.00 79.50 88 PRO A C 1
ATOM 698 O O . PRO A 1 88 ? -1.182 10.801 -9.517 1.00 79.50 88 PRO A O 1
ATOM 701 N N . PRO A 1 89 ? -2.902 11.065 -10.951 1.00 73.75 89 PRO A N 1
ATOM 702 C CA . PRO A 1 89 ? -2.137 11.811 -11.960 1.00 73.75 89 PRO A CA 1
ATOM 703 C C . PRO A 1 89 ? -1.384 13.014 -11.389 1.00 73.75 89 PRO A C 1
ATOM 705 O O . PRO A 1 89 ? -0.256 13.286 -11.784 1.00 73.75 89 PRO A O 1
ATOM 708 N N . ILE A 1 90 ? -1.965 13.678 -10.382 1.00 73.12 90 ILE A N 1
ATOM 709 C CA . ILE A 1 90 ? -1.356 14.831 -9.710 1.00 73.12 90 ILE A CA 1
ATOM 710 C C . ILE A 1 90 ? 0.023 14.516 -9.115 1.00 73.12 90 ILE A C 1
ATOM 712 O O . ILE A 1 90 ? 0.884 15.394 -9.084 1.00 73.12 90 ILE A O 1
ATOM 716 N N . TYR A 1 91 ? 0.263 13.278 -8.672 1.00 70.62 91 TYR A N 1
ATOM 717 C CA . TYR A 1 91 ? 1.565 12.877 -8.146 1.00 70.62 91 TYR A CA 1
ATOM 718 C C . TYR A 1 91 ? 2.569 12.653 -9.273 1.00 70.62 91 TYR A C 1
ATOM 720 O O . TYR A 1 91 ? 3.702 13.118 -9.177 1.00 70.62 91 TYR A O 1
ATOM 728 N N . SER A 1 92 ? 2.151 12.022 -10.369 1.00 67.69 92 SER A N 1
ATOM 729 C CA . SER A 1 92 ? 3.011 11.845 -11.539 1.00 67.69 92 SER A CA 1
ATOM 730 C C . SER A 1 92 ? 3.405 13.182 -12.172 1.00 67.69 92 SER A C 1
ATOM 732 O O . SER A 1 92 ? 4.573 13.401 -12.480 1.00 67.69 92 SER A O 1
ATOM 734 N N . GLU A 1 93 ? 2.449 14.099 -12.312 1.00 67.56 93 GLU A N 1
ATOM 735 C CA . GLU A 1 93 ? 2.642 15.397 -12.965 1.00 67.56 93 GLU A CA 1
ATOM 736 C C . GLU A 1 93 ? 3.399 16.402 -12.099 1.00 67.56 93 GLU A C 1
ATOM 738 O O . GLU A 1 93 ? 4.174 17.194 -12.623 1.00 67.56 93 GLU A O 1
ATOM 743 N N . ARG A 1 94 ? 3.179 16.407 -10.779 1.00 67.62 94 ARG A N 1
ATOM 744 C CA . ARG A 1 94 ? 3.800 17.407 -9.896 1.00 67.62 94 ARG A CA 1
ATOM 745 C C . ARG A 1 94 ? 5.017 16.880 -9.170 1.00 67.62 94 ARG A C 1
ATOM 747 O O . ARG A 1 94 ? 5.981 17.616 -9.024 1.00 67.62 94 ARG A O 1
ATOM 754 N N . VAL A 1 95 ? 4.998 15.636 -8.702 1.00 67.38 95 VAL A N 1
ATOM 755 C CA . VAL A 1 95 ? 6.119 15.117 -7.916 1.00 67.38 95 VAL A CA 1
ATOM 756 C C . VAL A 1 95 ? 7.243 14.709 -8.854 1.00 67.38 95 VAL A C 1
ATOM 758 O O . VAL A 1 95 ? 8.320 15.283 -8.752 1.00 67.38 95 VAL A O 1
ATOM 761 N N . PHE A 1 96 ? 7.008 13.812 -9.820 1.00 66.69 96 PHE A N 1
ATOM 762 C CA . PHE A 1 96 ? 8.086 13.365 -10.718 1.00 66.69 96 PHE A CA 1
ATOM 763 C C . PHE A 1 96 ? 8.629 14.476 -11.621 1.00 66.69 96 PHE A C 1
ATOM 765 O O . PHE A 1 96 ? 9.841 14.540 -11.813 1.00 66.69 96 PHE A O 1
ATOM 772 N N . ALA A 1 97 ? 7.775 15.374 -12.125 1.00 64.94 97 ALA A N 1
ATOM 773 C CA . ALA A 1 97 ? 8.226 16.427 -13.035 1.00 64.94 97 ALA A CA 1
ATOM 774 C C . ALA A 1 97 ? 8.835 17.657 -12.335 1.00 64.94 97 ALA A C 1
ATOM 776 O O . ALA A 1 97 ? 9.667 18.329 -12.940 1.00 64.94 97 ALA A O 1
ATOM 777 N N . LEU A 1 98 ? 8.432 17.974 -11.093 1.00 66.75 98 LEU A N 1
ATOM 778 C CA . LEU A 1 98 ? 8.852 19.212 -10.406 1.00 66.75 98 LEU A CA 1
ATOM 779 C C . LEU A 1 98 ? 9.764 18.983 -9.196 1.00 66.75 98 LEU A C 1
ATOM 781 O O . LEU A 1 98 ? 10.235 19.959 -8.604 1.00 66.75 98 LEU A O 1
ATOM 785 N N . ALA A 1 99 ? 10.031 17.735 -8.799 1.00 64.25 99 ALA A N 1
ATOM 786 C CA . ALA A 1 99 ? 10.977 17.457 -7.724 1.00 64.25 99 ALA A CA 1
ATOM 787 C C . ALA A 1 99 ? 12.353 18.046 -8.070 1.00 64.25 99 ALA A C 1
ATOM 789 O O . ALA A 1 99 ? 13.031 17.581 -8.984 1.00 64.25 99 ALA A O 1
ATOM 790 N N . THR A 1 100 ? 12.746 19.087 -7.332 1.00 55.59 100 THR A N 1
ATOM 791 C CA . THR A 1 100 ? 14.020 19.797 -7.487 1.00 55.59 100 THR A CA 1
ATOM 792 C C . THR A 1 100 ? 14.748 19.810 -6.132 1.00 55.59 100 THR A C 1
ATOM 794 O O . THR A 1 100 ? 14.140 20.237 -5.151 1.00 55.59 100 THR A O 1
ATOM 797 N N . PRO A 1 101 ? 16.020 19.369 -6.028 1.00 57.81 101 PRO A N 1
ATOM 798 C CA . PRO A 1 101 ? 16.834 18.803 -7.103 1.00 57.81 101 PRO A CA 1
ATOM 799 C C . PRO A 1 101 ? 16.174 17.539 -7.658 1.00 57.81 101 PRO A C 1
ATOM 801 O O . PRO A 1 101 ? 15.496 16.842 -6.903 1.00 57.81 101 PRO A O 1
ATOM 804 N N . GLY A 1 102 ? 16.343 17.294 -8.968 1.00 55.06 102 GLY A N 1
ATOM 805 C CA . GLY A 1 102 ? 15.826 16.097 -9.640 1.00 55.06 102 GLY A CA 1
ATOM 806 C C . GLY A 1 102 ? 16.059 14.909 -8.728 1.00 55.06 102 GLY A C 1
ATOM 807 O O . GLY A 1 102 ? 17.212 14.725 -8.334 1.00 55.06 102 GLY A O 1
ATOM 808 N N . PHE A 1 103 ? 14.960 14.274 -8.289 1.00 54.69 103 PHE A N 1
ATOM 809 C CA . PHE A 1 103 ? 14.887 13.148 -7.348 1.00 54.69 103 PHE A CA 1
ATOM 810 C C . PHE A 1 103 ? 16.276 12.652 -6.954 1.00 54.69 103 PHE A C 1
ATOM 812 O O . PHE A 1 103 ? 16.912 12.101 -7.834 1.00 54.69 103 PHE A O 1
ATOM 819 N N . HIS A 1 104 ? 16.736 12.899 -5.713 1.00 58.72 104 HIS A N 1
ATOM 820 C CA . HIS A 1 104 ? 17.995 12.432 -5.086 1.00 58.72 104 HIS A CA 1
ATOM 821 C C . HIS A 1 104 ? 19.074 11.871 -6.035 1.00 58.72 104 HIS A C 1
ATOM 823 O O . HIS A 1 104 ? 18.805 10.915 -6.726 1.00 58.72 104 HIS A O 1
ATOM 829 N N . LYS A 1 105 ? 20.357 12.251 -5.932 1.00 60.97 105 LYS A N 1
ATOM 830 C CA . LYS A 1 105 ? 21.475 11.690 -6.752 1.00 60.97 105 LYS A CA 1
ATOM 831 C C . LYS A 1 105 ? 21.491 10.155 -6.999 1.00 60.97 105 LYS A C 1
ATOM 833 O O . LYS A 1 105 ? 22.119 9.709 -7.950 1.00 60.97 105 LYS A O 1
ATOM 838 N N . ASN A 1 106 ? 20.825 9.365 -6.158 1.00 59.34 106 ASN A N 1
ATOM 839 C CA . ASN A 1 106 ? 20.631 7.920 -6.288 1.00 59.34 106 ASN A CA 1
ATOM 840 C C . ASN A 1 106 ? 19.478 7.494 -7.226 1.00 59.34 106 ASN A C 1
ATOM 842 O O . ASN A 1 106 ? 19.305 6.299 -7.454 1.00 59.34 106 ASN A O 1
ATOM 846 N N . TYR A 1 107 ? 18.661 8.416 -7.733 1.00 65.94 107 TYR A N 1
ATOM 847 C CA . TYR A 1 107 ? 17.534 8.110 -8.601 1.00 65.94 107 TYR A CA 1
ATOM 848 C C . TYR A 1 107 ? 18.025 7.990 -10.034 1.00 65.94 107 TYR A C 1
ATOM 850 O O . TYR A 1 107 ? 18.460 8.948 -10.677 1.00 65.94 107 TYR A O 1
ATOM 858 N N . LYS A 1 108 ? 17.978 6.767 -10.538 1.00 73.25 108 LYS A N 1
ATOM 859 C CA . LYS A 1 108 ? 18.552 6.424 -11.826 1.00 73.25 108 LYS A CA 1
ATOM 860 C C . LYS A 1 108 ? 17.524 6.656 -12.926 1.00 73.25 108 LYS A C 1
ATOM 862 O O . LYS A 1 108 ? 16.983 5.718 -13.498 1.00 73.25 108 LYS A O 1
ATOM 867 N N . VAL A 1 109 ? 17.252 7.929 -13.221 1.00 72.94 109 VAL A N 1
ATOM 868 C CA . VAL A 1 109 ? 16.298 8.342 -14.270 1.00 72.94 109 VAL A CA 1
ATOM 869 C C . VAL A 1 109 ? 16.606 7.657 -15.605 1.00 72.94 109 VAL A C 1
ATOM 871 O O . VAL A 1 109 ? 15.691 7.223 -16.292 1.00 72.94 109 VAL A O 1
ATOM 874 N N . ALA A 1 110 ? 17.887 7.495 -15.947 1.00 76.56 110 ALA A N 1
ATOM 875 C CA . ALA A 1 110 ? 18.297 6.776 -17.151 1.00 76.56 110 ALA A CA 1
ATOM 876 C C . ALA A 1 110 ? 17.832 5.305 -17.160 1.00 76.56 110 ALA A C 1
ATOM 878 O O . ALA A 1 110 ? 17.386 4.824 -18.197 1.00 76.56 110 ALA A O 1
ATOM 879 N N . GLU A 1 111 ? 17.875 4.611 -16.016 1.00 80.94 111 GLU A N 1
ATOM 880 C CA . GLU A 1 111 ? 17.360 3.237 -15.894 1.00 80.94 111 GLU A CA 1
ATOM 881 C C . GLU A 1 111 ? 15.829 3.202 -15.996 1.00 80.94 111 GLU A C 1
ATOM 883 O O . GLU A 1 111 ? 15.284 2.305 -16.635 1.00 80.94 111 GLU A O 1
ATOM 888 N N . LEU A 1 112 ? 15.132 4.204 -15.440 1.00 80.69 112 LEU A N 1
ATOM 889 C CA . LEU A 1 112 ? 13.680 4.342 -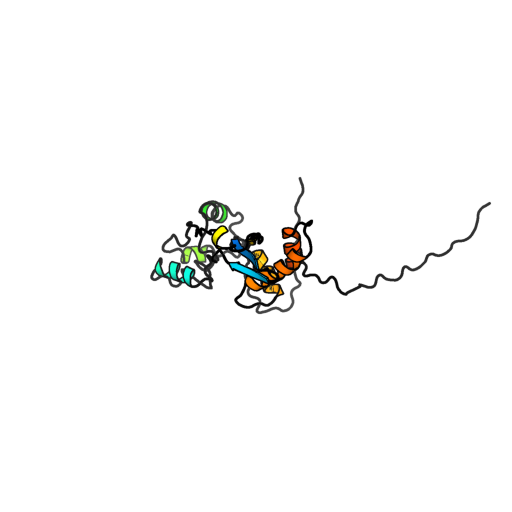15.605 1.00 80.69 112 LEU A CA 1
ATOM 890 C C . LEU A 1 112 ? 13.307 4.495 -17.081 1.00 80.69 112 LEU A C 1
ATOM 892 O O . LEU A 1 112 ? 12.429 3.795 -17.574 1.00 80.69 112 LEU A O 1
ATOM 896 N N . LEU A 1 113 ? 13.975 5.416 -17.781 1.00 80.31 113 LEU A N 1
ATOM 897 C CA . LEU A 1 113 ? 13.702 5.714 -19.185 1.00 80.31 113 LEU A CA 1
ATOM 898 C C . LEU A 1 113 ? 14.021 4.524 -20.093 1.00 80.31 113 LEU A C 1
ATOM 900 O O . LEU A 1 113 ? 13.272 4.278 -21.029 1.00 80.31 113 LEU A O 1
ATOM 904 N N . ALA A 1 114 ? 15.078 3.762 -19.795 1.00 86.12 114 ALA A N 1
ATOM 905 C CA . ALA A 1 114 ? 15.420 2.551 -20.540 1.00 86.12 114 ALA A CA 1
ATOM 906 C C . ALA A 1 114 ? 14.346 1.452 -20.431 1.00 86.12 114 ALA A C 1
ATOM 908 O O . ALA A 1 114 ? 14.205 0.646 -21.347 1.00 86.12 114 ALA A O 1
ATOM 909 N N . ARG A 1 115 ? 13.588 1.430 -19.327 1.00 87.75 115 ARG A N 1
ATOM 910 C CA . ARG A 1 115 ? 12.514 0.457 -19.066 1.00 87.75 115 ARG A CA 1
ATOM 911 C C . ARG A 1 115 ? 11.118 0.968 -19.430 1.00 87.75 115 ARG A C 1
ATOM 913 O O . ARG A 1 115 ? 10.187 0.176 -19.484 1.00 87.75 115 ARG A O 1
ATOM 920 N N . ASN A 1 116 ? 10.955 2.270 -19.661 1.00 87.69 116 ASN A N 1
ATOM 921 C CA . ASN A 1 116 ? 9.681 2.905 -20.003 1.00 87.69 116 ASN A CA 1
ATOM 922 C C . ASN A 1 116 ? 9.405 2.792 -21.511 1.00 87.69 116 ASN A C 1
ATOM 924 O O . ASN A 1 116 ? 9.640 3.733 -22.269 1.00 87.69 116 ASN A O 1
ATOM 928 N N . LEU A 1 117 ? 8.944 1.620 -21.940 1.00 90.62 117 LEU A N 1
ATOM 929 C CA . LEU A 1 117 ? 8.755 1.261 -23.344 1.00 90.62 117 LEU A CA 1
ATOM 930 C C . LEU A 1 117 ? 7.311 1.487 -23.824 1.00 90.62 117 LEU A C 1
ATOM 932 O O . LEU A 1 117 ? 7.109 2.101 -24.871 1.00 90.62 117 LEU A O 1
ATOM 936 N N . THR A 1 118 ? 6.307 1.040 -23.063 1.00 92.88 118 THR A N 1
ATOM 937 C CA . THR A 1 118 ? 4.881 1.123 -23.430 1.00 92.88 118 THR A CA 1
ATOM 938 C C . THR A 1 118 ? 4.015 1.724 -22.316 1.00 92.88 118 THR A C 1
ATOM 940 O O . THR A 1 118 ? 3.143 1.057 -21.769 1.00 92.88 118 THR A O 1
ATOM 943 N N . PRO A 1 119 ? 4.189 3.008 -21.952 1.00 89.25 119 PRO A N 1
ATOM 944 C CA . PRO A 1 119 ? 3.315 3.641 -20.964 1.00 89.25 119 PRO A CA 1
ATOM 945 C C . PRO A 1 119 ? 1.829 3.603 -21.394 1.00 89.25 119 PRO A C 1
ATOM 947 O O . PRO A 1 119 ? 1.541 3.695 -22.591 1.00 89.25 119 PRO A O 1
ATOM 950 N N . PRO A 1 120 ? 0.870 3.557 -20.442 1.00 91.81 120 PRO A N 1
ATOM 951 C CA . PRO A 1 120 ? 1.046 3.745 -18.995 1.00 91.81 120 PRO A CA 1
ATOM 952 C C . PRO A 1 120 ? 1.208 2.442 -18.186 1.00 91.81 120 PRO A C 1
ATOM 954 O O . PRO A 1 120 ? 0.413 1.527 -18.332 1.00 91.81 120 PRO A O 1
ATOM 957 N N . TYR A 1 121 ? 2.157 2.426 -17.236 1.00 91.25 121 TYR A N 1
ATOM 958 C CA . TYR A 1 121 ? 2.382 1.304 -16.298 1.00 91.25 121 TYR A CA 1
ATOM 959 C C . TYR A 1 121 ? 1.595 1.406 -14.981 1.00 91.25 121 TYR A C 1
ATOM 961 O O . TYR A 1 121 ? 1.480 0.439 -14.228 1.00 91.25 121 TYR A O 1
ATOM 969 N N . LEU A 1 122 ? 1.107 2.606 -14.655 1.00 91.69 122 LEU A N 1
ATOM 970 C CA . LEU A 1 122 ? 0.419 2.901 -13.400 1.00 91.69 122 LEU A CA 1
ATOM 971 C C . LEU A 1 122 ? -1.055 3.181 -13.667 1.00 91.69 122 LEU A C 1
ATOM 973 O O . LEU A 1 122 ? -1.398 3.967 -14.551 1.00 91.69 122 LEU A O 1
ATOM 977 N N . SER A 1 123 ? -1.922 2.586 -12.854 1.00 90.62 123 SER A N 1
ATOM 978 C CA . SER A 1 123 ? -3.355 2.866 -12.885 1.00 90.62 123 SER A CA 1
ATOM 979 C C . SER A 1 123 ? -3.684 4.079 -12.016 1.00 90.62 123 SER A C 1
ATOM 981 O O . SER A 1 123 ? -3.166 4.236 -10.915 1.00 90.62 123 SER A O 1
ATOM 983 N N . ASN A 1 124 ? -4.601 4.930 -12.463 1.00 88.44 124 ASN A N 1
ATOM 984 C CA . ASN A 1 124 ? -5.189 5.980 -11.625 1.00 88.44 124 ASN A CA 1
ATOM 985 C C . ASN A 1 124 ? -6.577 5.597 -11.081 1.00 88.44 124 ASN A C 1
ATOM 987 O O . ASN A 1 124 ? -7.257 6.426 -10.473 1.00 88.44 124 ASN A O 1
ATOM 991 N N . ARG A 1 125 ? -7.026 4.358 -11.317 1.00 89.19 125 ARG A N 1
ATOM 992 C CA . ARG A 1 125 ? -8.350 3.882 -10.905 1.00 89.19 125 ARG A CA 1
ATOM 993 C C . ARG A 1 125 ? -8.287 3.333 -9.486 1.00 89.19 125 ARG A C 1
ATOM 995 O O . ARG A 1 125 ? -7.586 2.360 -9.235 1.00 89.19 125 ARG A O 1
ATOM 1002 N N . ALA A 1 126 ? -9.027 3.937 -8.562 1.00 86.62 126 ALA A N 1
ATOM 1003 C CA . ALA A 1 126 ? -9.142 3.424 -7.200 1.00 86.62 126 ALA A CA 1
ATOM 1004 C C . ALA A 1 126 ? -10.013 2.156 -7.152 1.00 86.62 126 ALA A C 1
ATOM 1006 O O . ALA A 1 126 ? -11.051 2.088 -7.816 1.00 86.62 126 ALA A O 1
ATOM 1007 N N . GLU A 1 127 ? -9.625 1.177 -6.333 1.00 87.06 127 GLU A N 1
ATOM 1008 C CA . GLU A 1 127 ? -10.515 0.075 -5.962 1.00 87.06 127 GLU A CA 1
ATOM 1009 C C . GLU A 1 127 ? -11.538 0.583 -4.935 1.00 87.06 127 GLU A C 1
ATOM 1011 O O . GLU A 1 127 ? -11.176 1.129 -3.893 1.00 87.06 127 GLU A O 1
ATOM 1016 N N . VAL A 1 128 ? -12.830 0.421 -5.232 1.00 89.31 128 VAL A N 1
ATOM 1017 C CA . VAL A 1 128 ? -13.922 0.884 -4.365 1.00 89.31 128 VAL A CA 1
ATOM 1018 C C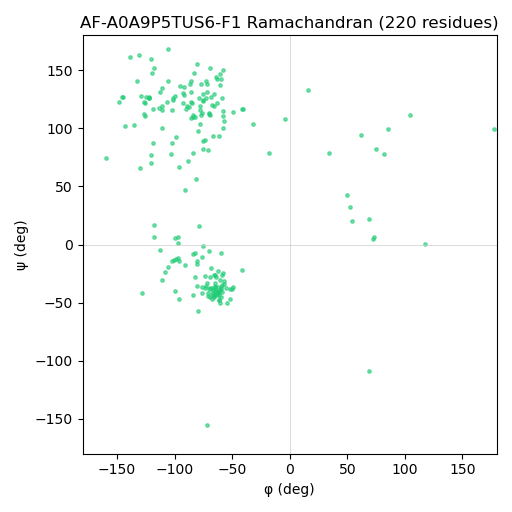 . VAL A 1 128 ? -14.679 -0.315 -3.814 1.00 89.31 128 VAL A C 1
ATOM 1020 O O . VAL A 1 128 ? -15.315 -1.057 -4.562 1.00 89.31 128 VAL A O 1
ATOM 1023 N N . LYS A 1 129 ? -14.667 -0.469 -2.489 1.00 87.12 129 LYS A N 1
ATOM 1024 C CA . LYS A 1 129 ? -15.430 -1.499 -1.778 1.00 87.12 129 LYS A CA 1
ATOM 1025 C C . LYS A 1 129 ? -16.608 -0.861 -1.051 1.00 87.12 129 LYS A C 1
ATOM 1027 O O . LYS A 1 129 ? -16.428 0.027 -0.223 1.00 87.12 129 LYS A O 1
ATOM 1032 N N . ARG A 1 130 ? -17.826 -1.321 -1.349 1.00 88.62 130 ARG A N 1
ATOM 1033 C CA . ARG A 1 130 ? -19.030 -0.940 -0.595 1.00 88.62 130 ARG A CA 1
ATOM 1034 C C . ARG A 1 130 ? -19.268 -1.951 0.508 1.00 88.62 130 ARG A C 1
ATOM 1036 O O . ARG A 1 130 ? -19.262 -3.153 0.260 1.00 88.62 130 ARG A O 1
ATOM 1043 N N . ILE A 1 131 ? -19.474 -1.448 1.715 1.00 85.19 131 ILE A N 1
ATOM 1044 C CA . ILE A 1 131 ? -19.620 -2.268 2.908 1.00 85.19 131 ILE A CA 1
ATOM 1045 C C . ILE A 1 131 ? -20.919 -1.867 3.584 1.00 85.19 131 ILE A C 1
ATOM 1047 O O . ILE A 1 131 ? -21.112 -0.700 3.917 1.00 85.19 131 ILE A O 1
ATOM 1051 N N . ASN A 1 132 ? -21.809 -2.837 3.773 1.00 84.12 132 ASN A N 1
ATOM 1052 C CA . ASN A 1 132 ? -23.020 -2.612 4.538 1.00 84.12 132 ASN A CA 1
ATOM 1053 C C . ASN A 1 132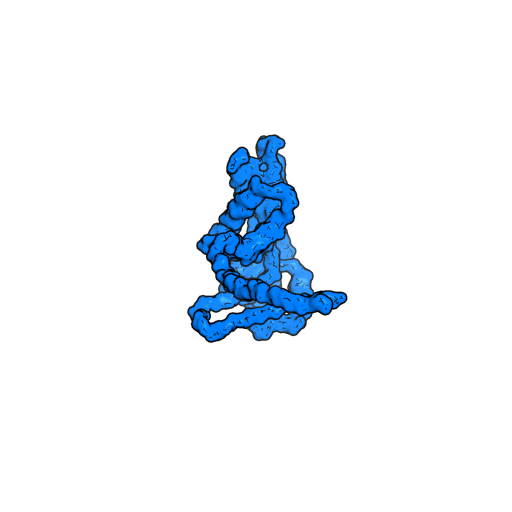 ? -22.719 -2.823 6.026 1.00 84.12 132 ASN A C 1
ATOM 1055 O O . ASN A 1 132 ? -22.516 -3.954 6.456 1.00 84.12 132 ASN A O 1
ATOM 1059 N N . LEU A 1 133 ? -22.694 -1.737 6.799 1.00 77.31 133 LEU A N 1
ATOM 1060 C CA . LEU A 1 133 ? -22.418 -1.794 8.234 1.00 77.31 133 LEU A CA 1
ATOM 1061 C C . LEU A 1 133 ? -23.508 -2.555 9.004 1.00 77.31 133 LEU A C 1
ATOM 1063 O O . LEU A 1 133 ? -23.171 -3.276 9.934 1.00 77.31 133 LEU A O 1
ATOM 1067 N N . THR A 1 134 ? -24.774 -2.493 8.571 1.00 76.00 134 THR A N 1
ATOM 1068 C CA . THR A 1 134 ? -25.896 -3.144 9.273 1.00 76.00 134 THR A CA 1
ATOM 1069 C C . THR A 1 134 ? -25.914 -4.658 9.099 1.00 76.00 134 THR A C 1
ATOM 1071 O O . THR A 1 134 ? -26.426 -5.365 9.951 1.00 76.00 134 THR A O 1
ATOM 1074 N N . LEU A 1 135 ? -25.373 -5.179 7.993 1.00 72.00 135 LEU A N 1
ATOM 1075 C CA . LEU A 1 135 ? -25.241 -6.630 7.783 1.00 72.00 135 LEU A CA 1
ATOM 1076 C C . LEU A 1 135 ? -24.024 -7.218 8.499 1.00 72.00 135 LEU A C 1
ATOM 1078 O O . LEU A 1 135 ? -23.891 -8.435 8.592 1.00 72.00 135 LEU A O 1
ATOM 1082 N N . LEU A 1 136 ? -23.107 -6.361 8.941 1.00 65.06 136 LEU A N 1
ATOM 1083 C CA . LEU A 1 136 ? -21.876 -6.769 9.600 1.00 65.06 136 LEU A CA 1
ATOM 1084 C C . LEU A 1 136 ? -21.942 -6.675 11.122 1.00 65.06 136 LEU A C 1
ATOM 1086 O O . LEU A 1 136 ? -21.041 -7.197 11.767 1.00 65.06 136 LEU A O 1
ATOM 1090 N N . ASP A 1 137 ? -22.961 -6.011 11.661 1.00 64.00 137 ASP A N 1
ATOM 1091 C CA . ASP A 1 137 ? -23.294 -5.997 13.082 1.00 64.00 137 ASP A CA 1
ATOM 1092 C C . ASP A 1 137 ? -24.694 -6.583 13.262 1.00 64.00 137 ASP A C 1
ATOM 1094 O O . ASP A 1 137 ? -25.683 -5.851 13.222 1.00 64.00 137 ASP A O 1
ATOM 1098 N N . PRO A 1 138 ? -24.809 -7.916 13.402 1.00 60.25 138 PRO A N 1
ATOM 1099 C CA . PRO A 1 138 ? -26.078 -8.530 13.772 1.00 60.25 138 PRO A CA 1
ATOM 1100 C C . PRO A 1 138 ? -26.477 -8.182 15.215 1.00 60.25 138 PRO A C 1
ATOM 1102 O O . PRO A 1 138 ? -27.655 -8.270 15.554 1.00 60.25 138 PRO A O 1
ATOM 1105 N N . GLU A 1 139 ? -25.515 -7.770 16.048 1.00 67.81 139 GLU A N 1
ATOM 1106 C CA . GLU A 1 139 ? -25.740 -7.428 17.446 1.00 67.81 139 GLU A CA 1
ATOM 1107 C C . GLU A 1 139 ? -26.050 -5.926 17.613 1.00 67.81 139 GLU A C 1
ATOM 1109 O O . GLU A 1 139 ? -25.297 -5.071 17.149 1.00 67.81 139 GLU A O 1
ATOM 1114 N N . PRO A 1 140 ? -27.142 -5.560 18.306 1.00 62.34 140 PRO A N 1
ATOM 1115 C CA . PRO A 1 140 ? -27.601 -4.172 18.410 1.00 62.34 140 PRO A CA 1
ATOM 1116 C C . PRO A 1 140 ? -26.709 -3.251 19.265 1.00 62.34 140 PRO A C 1
ATOM 1118 O O . PRO A 1 140 ? -26.965 -2.051 19.312 1.00 62.34 140 PRO A O 1
ATOM 1121 N N . ASN A 1 141 ? -25.676 -3.781 19.933 1.00 63.94 141 ASN A N 1
ATOM 1122 C CA . ASN A 1 141 ? -24.835 -3.039 20.885 1.00 63.94 141 ASN A CA 1
ATOM 1123 C C . ASN A 1 141 ? -23.356 -2.934 20.481 1.00 63.94 141 ASN A C 1
ATOM 1125 O O . ASN A 1 141 ? -22.541 -2.440 21.262 1.00 63.94 141 ASN A O 1
ATOM 1129 N N . THR A 1 142 ? -22.982 -3.389 19.289 1.00 67.81 142 THR A N 1
ATOM 1130 C CA . THR A 1 142 ? -21.587 -3.401 18.843 1.00 67.81 142 THR A CA 1
ATOM 1131 C C . THR A 1 142 ? -21.352 -2.247 17.873 1.00 67.81 142 THR A C 1
ATOM 1133 O O . THR A 1 142 ? -21.959 -2.150 16.811 1.00 67.81 142 THR A O 1
ATOM 1136 N N . SER A 1 143 ? -20.497 -1.303 18.280 1.00 72.56 143 SER A N 1
ATOM 1137 C CA . SER A 1 143 ? -20.109 -0.171 17.433 1.00 72.56 143 SER A CA 1
ATOM 1138 C C . SER A 1 143 ? -18.878 -0.552 16.615 1.00 72.56 143 SER A C 1
ATOM 1140 O O . SER A 1 143 ? -17.821 -0.802 17.202 1.00 72.56 143 SER A O 1
ATOM 1142 N N . PRO A 1 144 ? -18.966 -0.602 15.277 1.00 79.69 144 PRO A N 1
ATOM 1143 C CA . PRO A 1 144 ? -17.809 -0.911 14.462 1.00 79.69 144 PRO A CA 1
ATOM 1144 C C . PRO A 1 144 ? -16.820 0.256 14.456 1.00 79.69 144 PRO A C 1
ATOM 1146 O O . PRO A 1 144 ? -17.212 1.413 14.300 1.00 79.69 144 PRO A O 1
ATOM 1149 N N . MET A 1 145 ? -15.527 -0.051 14.550 1.00 82.62 145 MET A N 1
ATOM 1150 C CA . MET A 1 145 ? -14.454 0.935 14.417 1.00 82.62 145 MET A CA 1
ATOM 1151 C C . MET A 1 145 ? -13.763 0.782 13.064 1.00 82.62 145 MET A C 1
ATOM 1153 O O . MET A 1 145 ? -13.544 -0.332 12.584 1.00 82.62 145 MET A O 1
ATOM 1157 N N . LEU A 1 146 ? -13.421 1.913 12.449 1.00 87.00 146 LEU A N 1
ATOM 1158 C CA . LEU A 1 146 ? -12.647 1.972 11.216 1.00 87.00 146 LEU A CA 1
ATOM 1159 C C . LEU A 1 146 ? -11.270 2.558 11.516 1.00 87.00 146 LEU A C 1
ATOM 1161 O O . LEU A 1 146 ? -11.172 3.710 11.931 1.00 87.00 146 LEU A O 1
ATOM 1165 N N . ILE A 1 147 ? -10.221 1.783 11.261 1.00 86.62 147 ILE A N 1
ATOM 1166 C CA . ILE A 1 147 ? -8.841 2.257 11.331 1.00 86.62 147 ILE A CA 1
ATOM 1167 C C . ILE A 1 147 ? -8.363 2.555 9.915 1.00 86.62 147 ILE A C 1
ATOM 1169 O O . ILE A 1 147 ? -8.473 1.711 9.023 1.00 86.62 147 ILE A O 1
ATOM 1173 N N . LEU A 1 148 ? -7.841 3.767 9.735 1.00 89.19 148 LEU A N 1
ATOM 1174 C CA . LEU A 1 148 ? -7.187 4.225 8.518 1.00 89.19 148 LEU A CA 1
ATOM 1175 C C . LEU A 1 148 ? -5.747 4.573 8.878 1.00 89.19 148 LEU A C 1
ATOM 1177 O O . LEU A 1 148 ? -5.511 5.490 9.665 1.00 89.19 148 LEU A O 1
ATOM 1181 N N . CYS A 1 149 ? -4.789 3.858 8.308 1.00 88.06 149 CYS A N 1
ATOM 1182 C CA . CYS A 1 149 ? -3.376 4.113 8.551 1.00 88.06 149 CYS A CA 1
ATOM 1183 C C . CYS A 1 149 ? -2.569 4.000 7.264 1.00 88.06 149 CYS A C 1
ATOM 1185 O O . CYS A 1 149 ? -3.015 3.424 6.271 1.00 88.06 149 CYS A O 1
ATOM 1187 N N . SER A 1 150 ? -1.374 4.576 7.281 1.00 88.12 150 SER A N 1
ATOM 1188 C CA . SER A 1 150 ? -0.397 4.360 6.228 1.00 88.12 150 SER A CA 1
ATOM 1189 C C . SER A 1 150 ? 0.350 3.046 6.425 1.00 88.12 150 SER A C 1
ATOM 1191 O O . SER A 1 150 ? 0.531 2.589 7.555 1.00 88.12 150 SER A O 1
ATOM 1193 N N . ASP A 1 151 ? 0.863 2.497 5.328 1.00 84.25 151 ASP A N 1
ATOM 1194 C CA . ASP A 1 151 ? 1.860 1.422 5.332 1.00 84.25 151 ASP A CA 1
ATOM 1195 C C . ASP A 1 151 ? 3.050 1.723 6.251 1.00 84.25 151 ASP A C 1
ATOM 1197 O O . ASP A 1 151 ? 3.505 0.837 6.962 1.00 84.25 151 ASP A O 1
ATOM 1201 N N . GLY A 1 152 ? 3.487 2.983 6.330 1.00 85.88 152 GLY A N 1
ATOM 1202 C CA . GLY A 1 152 ? 4.550 3.403 7.242 1.00 85.88 152 GLY A CA 1
ATOM 1203 C C . GLY A 1 152 ? 4.285 3.064 8.715 1.00 85.88 152 GLY A C 1
ATOM 1204 O O . GLY A 1 152 ? 5.215 2.673 9.416 1.00 85.88 152 GLY A O 1
ATOM 1205 N N . LEU A 1 153 ? 3.038 3.159 9.195 1.00 88.19 153 LEU A N 1
ATOM 1206 C CA . LEU A 1 153 ? 2.711 2.755 10.569 1.00 88.19 153 LEU A CA 1
ATOM 1207 C C . LEU A 1 153 ? 2.816 1.232 10.725 1.00 88.19 153 LEU A C 1
ATOM 1209 O O . LEU A 1 153 ? 3.429 0.744 11.674 1.00 88.19 153 LEU A O 1
ATOM 1213 N N . CYS A 1 154 ? 2.267 0.480 9.775 1.00 86.25 154 CYS A N 1
ATOM 1214 C CA . CYS A 1 154 ? 2.305 -0.982 9.794 1.00 86.25 154 CYS A CA 1
ATOM 1215 C C . CYS A 1 154 ? 3.731 -1.524 9.658 1.00 86.25 154 CYS A C 1
ATOM 1217 O O . CYS A 1 154 ? 4.079 -2.497 10.326 1.00 86.25 154 CYS A O 1
ATOM 1219 N N . ASP A 1 155 ? 4.582 -0.863 8.877 1.00 84.62 155 ASP A N 1
ATOM 1220 C CA . ASP A 1 155 ? 6.004 -1.171 8.733 1.00 84.62 155 ASP A CA 1
ATOM 1221 C C . ASP A 1 155 ? 6.765 -0.977 10.048 1.00 84.62 155 ASP A C 1
ATOM 1223 O O . ASP A 1 155 ? 7.609 -1.808 10.397 1.00 84.62 155 ASP A O 1
ATOM 1227 N N . LEU A 1 156 ? 6.474 0.095 10.796 1.00 87.19 156 LEU A N 1
ATOM 1228 C CA . LEU A 1 156 ? 7.091 0.336 12.105 1.00 87.19 156 LEU A CA 1
ATOM 1229 C C . LEU A 1 156 ? 6.759 -0.796 13.083 1.00 87.19 156 LEU A C 1
ATOM 1231 O O . LEU A 1 156 ? 7.664 -1.362 13.701 1.00 87.19 156 LEU A O 1
ATOM 1235 N N . TYR A 1 157 ? 5.484 -1.186 13.164 1.00 87.00 157 TYR A N 1
ATOM 1236 C CA . TYR A 1 157 ? 5.075 -2.315 14.000 1.00 87.00 157 TYR A CA 1
ATOM 1237 C C . TYR A 1 157 ? 5.653 -3.639 13.493 1.00 87.00 157 TYR A C 1
ATOM 1239 O O . TYR A 1 157 ? 6.194 -4.401 14.285 1.00 87.00 157 TYR A O 1
ATOM 1247 N N . SER A 1 158 ? 5.628 -3.908 12.190 1.00 83.75 158 SER A N 1
ATOM 1248 C CA . SER A 1 158 ? 6.132 -5.171 11.629 1.00 83.75 158 SER A CA 1
ATOM 1249 C C . SER A 1 158 ? 7.620 -5.378 11.909 1.00 83.75 158 SER A C 1
ATOM 1251 O O . SER A 1 158 ? 8.042 -6.468 12.298 1.00 83.75 158 SER A O 1
ATOM 1253 N N . ARG A 1 159 ? 8.425 -4.312 11.798 1.00 82.38 159 ARG A N 1
ATOM 1254 C CA . ARG A 1 159 ? 9.849 -4.345 12.174 1.00 82.38 159 ARG A CA 1
ATOM 1255 C C . ARG A 1 159 ? 10.035 -4.647 13.655 1.00 82.38 159 ARG A C 1
ATOM 1257 O O . ARG A 1 159 ? 10.918 -5.426 14.010 1.00 82.38 159 ARG A O 1
ATOM 1264 N N . ARG A 1 160 ? 9.204 -4.047 14.509 1.00 81.44 160 ARG A N 1
ATOM 1265 C CA . ARG A 1 160 ? 9.245 -4.254 15.960 1.00 81.44 160 ARG A CA 1
ATOM 1266 C C . ARG A 1 160 ? 8.861 -5.682 16.341 1.00 81.44 160 ARG A C 1
ATOM 1268 O O . ARG A 1 160 ? 9.526 -6.291 17.174 1.00 81.44 160 ARG A O 1
ATOM 1275 N N . LEU A 1 161 ? 7.815 -6.219 15.720 1.00 79.94 161 LEU A N 1
ATOM 1276 C CA . LEU A 1 161 ? 7.249 -7.529 16.046 1.00 79.94 161 LEU A CA 1
ATOM 1277 C C . LEU A 1 161 ? 7.966 -8.699 15.374 1.00 79.94 161 LEU A C 1
ATOM 1279 O O . LEU A 1 161 ? 7.698 -9.844 15.726 1.00 79.94 161 LEU A O 1
ATOM 1283 N N . LYS A 1 162 ? 8.903 -8.429 14.453 1.00 78.38 162 LYS A N 1
ATOM 1284 C CA . LYS A 1 162 ? 9.620 -9.452 13.667 1.00 78.38 162 LYS A CA 1
ATOM 1285 C C . LYS A 1 162 ? 8.658 -10.428 12.981 1.00 78.38 162 LYS A C 1
ATOM 1287 O O . LYS A 1 162 ? 8.957 -11.611 12.822 1.00 78.38 162 LYS A O 1
ATOM 1292 N N . THR A 1 163 ? 7.488 -9.931 12.608 1.00 61.19 163 THR A N 1
ATOM 1293 C CA . THR A 1 163 ? 6.439 -10.714 11.971 1.00 61.19 163 THR A CA 1
ATOM 1294 C C . THR A 1 163 ? 6.765 -10.956 10.507 1.00 61.19 163 THR A C 1
ATOM 1296 O O . THR A 1 163 ? 7.241 -10.054 9.820 1.00 61.19 163 THR A O 1
ATOM 1299 N N . GLY A 1 164 ? 6.508 -12.184 10.044 1.00 59.59 164 GLY A N 1
ATOM 1300 C CA . GLY A 1 164 ? 6.491 -12.528 8.621 1.00 59.59 164 GLY A CA 1
ATOM 1301 C C . GLY A 1 164 ? 5.262 -11.956 7.902 1.00 59.59 164 GLY A C 1
ATOM 1302 O O . GLY A 1 164 ? 4.665 -10.984 8.357 1.00 59.59 164 GLY A O 1
ATOM 1303 N N . ASP A 1 165 ? 4.867 -12.582 6.795 1.00 51.59 165 ASP A N 1
ATOM 1304 C CA . ASP A 1 165 ? 3.947 -12.039 5.778 1.00 51.59 165 ASP A CA 1
ATOM 1305 C C . ASP A 1 165 ? 2.515 -11.650 6.241 1.00 51.59 165 ASP A C 1
ATOM 1307 O O . ASP A 1 165 ? 1.796 -10.991 5.487 1.00 51.59 165 ASP A O 1
ATOM 1311 N N . ASP A 1 166 ? 2.104 -11.936 7.484 1.00 55.59 166 ASP A N 1
ATOM 1312 C CA . ASP A 1 166 ? 0.853 -11.439 8.099 1.00 55.59 166 ASP A CA 1
ATOM 1313 C C . ASP A 1 166 ? 1.002 -10.002 8.646 1.00 55.59 166 ASP A C 1
ATOM 1315 O O . ASP A 1 166 ? 0.766 -9.698 9.819 1.00 55.59 166 ASP A O 1
ATOM 1319 N N . VAL A 1 167 ? 1.406 -9.092 7.757 1.00 69.56 167 VAL A N 1
ATOM 1320 C CA . VAL A 1 167 ? 1.956 -7.762 8.082 1.00 69.56 167 VAL A CA 1
ATOM 1321 C C . VAL A 1 167 ? 0.986 -6.833 8.835 1.00 69.56 167 VAL A C 1
ATOM 1323 O O . VAL A 1 167 ? 1.446 -5.922 9.507 1.00 69.56 167 VAL A O 1
ATOM 1326 N N . ILE A 1 168 ? -0.337 -7.026 8.763 1.00 79.06 168 ILE A N 1
ATOM 1327 C CA . ILE A 1 168 ? -1.310 -6.076 9.351 1.00 79.06 168 ILE A CA 1
ATOM 1328 C C . ILE A 1 168 ? -2.071 -6.607 10.572 1.00 79.06 168 ILE A C 1
ATOM 1330 O O . ILE A 1 168 ? -2.410 -5.835 11.467 1.00 79.06 168 ILE A O 1
ATOM 1334 N N . VAL A 1 169 ? -2.328 -7.916 10.661 1.00 82.88 169 VAL A N 1
ATOM 1335 C CA . VAL A 1 169 ? -3.187 -8.466 11.726 1.00 82.88 169 VAL A CA 1
ATOM 1336 C C . VAL A 1 169 ? -2.536 -8.290 13.096 1.00 82.88 169 VAL A C 1
ATOM 1338 O O . VAL A 1 169 ? -3.202 -7.864 14.037 1.00 82.88 169 VAL A O 1
ATOM 1341 N N . GLN A 1 170 ? -1.231 -8.552 13.204 1.00 83.94 170 GLN A N 1
ATOM 1342 C CA . GLN A 1 170 ? -0.521 -8.411 14.474 1.00 83.94 170 GLN A CA 1
ATOM 1343 C C . GLN A 1 170 ? -0.399 -6.956 14.953 1.00 83.94 170 GLN A C 1
ATOM 1345 O O . GLN A 1 170 ? -0.724 -6.712 16.117 1.00 83.94 170 GLN A O 1
ATOM 1350 N N . PRO A 1 171 ? -0.009 -5.971 14.113 1.00 87.44 171 PRO A N 1
ATOM 1351 C CA . PRO A 1 171 ? -0.089 -4.563 14.500 1.00 87.44 171 PRO A CA 1
ATOM 1352 C C . PRO A 1 171 ? -1.474 -4.169 15.016 1.00 87.44 171 PRO A C 1
ATOM 1354 O O . PRO A 1 171 ? -1.584 -3.599 16.097 1.00 87.44 171 PRO A O 1
ATOM 1357 N N . VAL A 1 172 ? -2.541 -4.554 14.308 1.00 87.88 172 VAL A N 1
ATOM 1358 C CA . VAL A 1 172 ? -3.918 -4.234 14.712 1.00 87.88 172 VAL A CA 1
ATOM 1359 C C . VAL A 1 172 ? -4.277 -4.860 16.060 1.00 87.88 172 VAL A C 1
ATOM 1361 O O . VAL A 1 172 ? -4.896 -4.199 16.890 1.00 87.88 172 VAL A O 1
ATOM 1364 N N . GLN A 1 173 ? -3.869 -6.105 16.317 1.00 86.56 173 GLN A N 1
ATOM 1365 C CA . GLN A 1 173 ? -4.064 -6.743 17.623 1.00 86.56 173 GLN A CA 1
ATOM 1366 C C . GLN A 1 173 ? -3.381 -5.966 18.753 1.00 86.56 173 GLN A C 1
ATOM 1368 O O . GLN A 1 173 ? -3.944 -5.854 19.838 1.00 86.56 173 GLN A O 1
ATOM 1373 N N . GLN A 1 174 ? -2.205 -5.385 18.507 1.00 86.56 174 GLN A N 1
ATOM 1374 C CA . GLN A 1 174 ? -1.550 -4.520 19.491 1.00 86.56 174 GLN A CA 1
ATOM 1375 C C . GLN A 1 174 ? -2.245 -3.174 19.664 1.00 86.56 174 GLN A C 1
ATOM 1377 O O . GLN A 1 174 ? -2.257 -2.627 20.761 1.00 86.56 174 GLN A O 1
ATOM 1382 N N . TRP A 1 175 ? -2.842 -2.630 18.608 1.00 88.50 175 TRP A N 1
ATOM 1383 C CA . TRP A 1 175 ? -3.615 -1.396 18.727 1.00 88.50 175 TRP A CA 1
ATOM 1384 C C . TRP A 1 175 ? -4.871 -1.624 19.567 1.00 88.50 175 TRP A C 1
ATOM 1386 O O . TRP A 1 175 ? -5.204 -0.804 20.417 1.00 88.50 175 TRP A O 1
ATOM 1396 N N . LEU A 1 176 ? -5.521 -2.776 19.396 1.00 86.88 176 LEU A N 1
ATOM 1397 C CA . LEU A 1 176 ? -6.701 -3.173 20.162 1.00 86.88 176 LEU A CA 1
ATOM 1398 C C . LEU A 1 176 ? -6.453 -3.251 21.670 1.00 86.88 176 LEU A C 1
ATOM 1400 O O . LEU A 1 176 ? -7.312 -2.822 22.434 1.00 86.88 176 LEU A O 1
ATOM 1404 N N . THR A 1 177 ? -5.288 -3.735 22.112 1.00 85.69 177 THR A N 1
ATOM 1405 C CA . THR A 1 177 ? -4.976 -3.764 23.552 1.00 85.69 177 THR A CA 1
ATOM 1406 C C . THR A 1 177 ? -4.838 -2.365 24.144 1.00 85.69 177 THR A C 1
ATOM 1408 O O . THR A 1 177 ? -5.081 -2.186 25.328 1.00 85.69 177 THR A O 1
ATOM 1411 N N . LYS A 1 178 ? -4.483 -1.355 23.342 1.00 82.19 178 LYS A N 1
ATOM 1412 C CA . LYS A 1 178 ? -4.428 0.048 23.779 1.00 82.19 178 LYS A CA 1
ATOM 1413 C C . LYS A 1 178 ? -5.803 0.711 23.779 1.00 82.19 178 LYS A C 1
ATOM 1415 O O . LYS A 1 178 ? -6.091 1.508 24.665 1.00 82.19 178 LYS A O 1
ATOM 1420 N N . LEU A 1 179 ? -6.650 0.354 22.815 1.00 79.44 179 LEU A N 1
ATOM 1421 C CA . LEU A 1 179 ? -8.006 0.893 22.683 1.00 79.44 179 LEU A CA 1
ATOM 1422 C C . LEU A 1 179 ? -8.924 0.517 23.854 1.00 79.44 179 LEU A C 1
ATOM 1424 O O . LEU A 1 179 ? -9.858 1.258 24.142 1.00 79.44 179 LEU A O 1
ATOM 1428 N N . ASP A 1 180 ? -8.654 -0.595 24.539 1.00 74.44 180 ASP A N 1
ATOM 1429 C CA . ASP A 1 180 ? -9.452 -1.049 25.686 1.00 74.44 180 ASP A CA 1
ATOM 1430 C C . ASP A 1 180 ? -9.167 -0.256 26.979 1.00 74.44 180 ASP A C 1
ATOM 1432 O O . ASP A 1 180 ? -9.887 -0.388 27.968 1.00 74.44 180 ASP A O 1
ATOM 1436 N N . HIS A 1 181 ? -8.114 0.573 26.997 1.00 66.88 181 HIS A N 1
ATOM 1437 C CA . HIS A 1 181 ? -7.606 1.168 28.233 1.00 66.88 181 HIS A CA 1
ATOM 1438 C C . HIS A 1 181 ? -7.867 2.673 28.407 1.00 66.88 181 HIS A C 1
ATOM 1440 O O . HIS A 1 181 ? -7.923 3.104 29.557 1.00 66.88 181 HIS A O 1
ATOM 1446 N N . GLU A 1 182 ? -8.080 3.482 27.356 1.00 60.59 182 GLU A N 1
ATOM 1447 C CA . GLU A 1 182 ? -8.195 4.948 27.516 1.00 60.59 182 GLU A CA 1
ATOM 1448 C C . GLU A 1 182 ? -9.142 5.617 26.496 1.00 60.59 182 GLU A C 1
ATOM 1450 O O . GLU A 1 182 ? -8.948 5.523 25.287 1.00 60.59 182 GLU A O 1
ATOM 1455 N N . VAL A 1 183 ? -10.171 6.328 26.986 1.00 63.66 183 VAL A N 1
ATOM 1456 C CA . VAL A 1 183 ? -11.208 6.988 26.154 1.00 63.66 183 VAL A CA 1
ATOM 1457 C C . VAL A 1 183 ? -10.918 8.482 25.911 1.00 63.66 183 VAL A C 1
ATOM 1459 O O . VAL A 1 183 ? -11.544 9.087 25.046 1.00 63.66 183 VAL A O 1
ATOM 1462 N N . ASP A 1 184 ? -9.955 9.081 26.623 1.00 70.88 184 ASP A N 1
ATOM 1463 C CA . ASP A 1 184 ? -9.778 10.548 26.672 1.00 70.88 184 ASP A CA 1
ATOM 1464 C C . ASP A 1 184 ? -8.427 11.057 26.124 1.00 70.88 184 ASP A C 1
ATOM 1466 O O . ASP A 1 184 ? -8.014 12.187 26.381 1.00 70.88 184 ASP A O 1
ATOM 1470 N N . VAL A 1 185 ? -7.714 10.226 25.358 1.00 79.19 185 VAL A N 1
ATOM 1471 C CA . VAL A 1 185 ? -6.399 10.556 24.780 1.00 79.19 185 VAL A CA 1
ATOM 1472 C C . VAL A 1 185 ? -6.408 10.489 23.255 1.00 79.19 185 VAL A C 1
ATOM 1474 O O . VAL A 1 185 ? -7.272 9.871 22.628 1.00 79.19 185 VAL A O 1
ATOM 1477 N N . ASN A 1 186 ? -5.436 11.151 22.624 1.00 87.00 186 ASN A N 1
ATOM 1478 C CA . ASN A 1 186 ? -5.258 11.093 21.177 1.00 87.00 186 ASN A CA 1
ATOM 1479 C C . ASN A 1 186 ? -4.644 9.743 20.777 1.00 87.00 186 ASN A C 1
ATOM 1481 O O . ASN A 1 186 ? -3.448 9.643 20.507 1.00 87.00 186 ASN A O 1
ATOM 1485 N N . LEU A 1 187 ? -5.504 8.729 20.675 1.00 85.75 187 LEU A N 1
ATOM 1486 C CA . LEU A 1 187 ? -5.142 7.348 20.351 1.00 85.75 187 LEU A CA 1
ATOM 1487 C C . LEU A 1 187 ? -4.244 7.236 19.113 1.00 85.75 187 LEU A C 1
ATOM 1489 O O . LEU A 1 187 ? -3.317 6.435 19.092 1.00 85.75 187 LEU A O 1
ATOM 1493 N N . ALA A 1 188 ? -4.475 8.048 18.077 1.00 86.06 188 ALA A N 1
ATOM 1494 C CA . ALA A 1 188 ? -3.648 8.012 16.872 1.00 86.06 188 ALA A CA 1
ATOM 1495 C C . ALA A 1 188 ? -2.195 8.429 17.155 1.00 86.06 188 ALA A C 1
ATOM 1497 O O . ALA A 1 188 ? -1.258 7.821 16.633 1.00 86.06 188 ALA A O 1
ATOM 1498 N N . LEU A 1 189 ? -2.010 9.454 17.989 1.00 86.56 189 LEU A N 1
ATOM 1499 C CA . LEU A 1 189 ? -0.690 9.918 18.400 1.00 86.56 189 LEU A CA 1
ATOM 1500 C C . LEU A 1 189 ? -0.014 8.906 19.330 1.00 86.56 189 LEU A C 1
ATOM 1502 O O . LEU A 1 189 ? 1.180 8.660 19.178 1.00 86.56 189 LEU A O 1
ATOM 1506 N N . ASP A 1 190 ? -0.769 8.272 20.224 1.00 87.88 190 ASP A N 1
ATOM 1507 C CA . ASP A 1 190 ? -0.234 7.258 21.137 1.00 87.88 190 ASP A CA 1
ATOM 1508 C C . ASP A 1 190 ? 0.204 5.994 20.396 1.00 87.88 190 ASP A C 1
ATOM 1510 O O . ASP A 1 190 ? 1.288 5.474 20.650 1.00 87.88 190 ASP A O 1
ATOM 1514 N N . LEU A 1 191 ? -0.576 5.536 19.411 1.00 88.81 191 LEU A N 1
ATOM 1515 C CA . LEU A 1 191 ? -0.190 4.416 18.549 1.00 88.81 191 LEU A CA 1
ATOM 1516 C C . LEU A 1 191 ? 1.073 4.724 17.735 1.00 88.81 191 LEU A C 1
ATOM 1518 O O . LEU A 1 191 ? 1.893 3.825 17.518 1.00 88.81 191 LEU A O 1
ATOM 1522 N N . LEU A 1 192 ? 1.237 5.975 17.291 1.00 88.62 192 LEU A N 1
ATOM 1523 C CA . LEU A 1 192 ? 2.432 6.425 16.579 1.00 88.62 192 LEU A CA 1
ATOM 1524 C C . LEU A 1 192 ? 3.648 6.508 17.510 1.00 88.62 192 LEU A C 1
ATOM 1526 O O . LEU A 1 192 ? 4.731 6.051 17.143 1.00 88.62 192 LEU A O 1
ATOM 1530 N N . TRP A 1 193 ? 3.488 7.054 18.716 1.00 88.88 193 TRP A N 1
ATOM 1531 C CA . TRP A 1 193 ? 4.556 7.075 19.715 1.00 88.88 193 TRP A CA 1
ATOM 1532 C C . TRP A 1 193 ? 4.955 5.673 20.150 1.00 88.88 193 TRP A C 1
ATOM 1534 O O . TRP A 1 193 ? 6.145 5.399 20.271 1.00 88.88 193 TRP A O 1
ATOM 1544 N N . ASP A 1 194 ? 3.998 4.765 20.319 1.00 87.62 194 ASP A N 1
ATOM 1545 C CA . ASP A 1 194 ? 4.279 3.366 20.628 1.00 87.62 194 ASP A CA 1
ATOM 1546 C C . ASP A 1 194 ? 5.094 2.704 19.503 1.00 87.62 194 ASP A C 1
ATOM 1548 O O . ASP A 1 194 ? 6.104 2.048 19.772 1.00 87.62 194 ASP A O 1
ATOM 1552 N N . ALA A 1 195 ? 4.735 2.950 18.237 1.00 88.44 195 ALA A N 1
ATOM 1553 C CA . ALA A 1 195 ? 5.499 2.488 17.075 1.00 88.44 195 ALA A CA 1
ATOM 1554 C C . ALA A 1 195 ? 6.947 3.004 17.046 1.00 88.44 195 ALA A C 1
ATOM 1556 O O . ALA A 1 195 ? 7.851 2.255 16.676 1.00 88.44 195 ALA A O 1
ATOM 1557 N N . LEU A 1 196 ? 7.165 4.276 17.395 1.00 87.94 196 LEU A N 1
ATOM 1558 C CA . LEU A 1 196 ? 8.472 4.936 17.303 1.00 87.94 196 LEU A CA 1
ATOM 1559 C C . LEU A 1 196 ? 9.371 4.668 18.514 1.00 87.94 196 LEU A C 1
ATOM 1561 O O . LEU A 1 196 ? 10.569 4.438 18.353 1.00 87.94 196 LEU A O 1
ATOM 1565 N N . SER A 1 197 ? 8.797 4.728 19.712 1.00 77.69 197 SER A N 1
ATOM 1566 C CA . SER A 1 197 ? 9.535 4.754 20.977 1.00 77.69 197 SER A CA 1
ATOM 1567 C C . SER A 1 197 ? 9.546 3.416 21.699 1.00 77.69 197 SER A C 1
ATOM 1569 O O . SER A 1 197 ? 10.338 3.275 22.626 1.00 77.69 197 SER A O 1
ATOM 1571 N N . GLY A 1 198 ? 8.680 2.471 21.294 1.00 65.00 198 GLY A N 1
ATOM 1572 C CA . GLY A 1 198 ? 8.557 1.115 21.827 1.00 65.00 198 GLY A CA 1
ATOM 1573 C C . GLY A 1 198 ? 8.840 1.047 23.318 1.00 65.00 198 GLY A C 1
ATOM 1574 O O . GLY A 1 198 ? 9.956 0.694 23.653 1.00 65.00 198 GLY A O 1
ATOM 1575 N N . ASN A 1 199 ? 7.875 1.431 24.165 1.00 54.56 199 ASN A N 1
ATOM 1576 C CA . ASN A 1 199 ? 7.966 1.521 25.632 1.00 54.56 199 ASN A CA 1
ATOM 1577 C C . ASN A 1 199 ? 9.132 0.730 26.277 1.00 54.56 199 ASN A C 1
ATOM 1579 O O . ASN A 1 199 ? 8.934 -0.306 26.904 1.00 54.56 199 ASN A O 1
ATOM 1583 N N . ASN A 1 200 ? 10.344 1.283 26.220 1.00 47.03 200 ASN A N 1
ATOM 1584 C CA . ASN A 1 200 ? 11.465 0.914 27.081 1.00 47.03 200 ASN A CA 1
ATOM 1585 C C . ASN A 1 200 ? 11.419 1.817 28.319 1.00 47.03 200 ASN A C 1
ATOM 1587 O O . ASN A 1 200 ? 12.410 2.410 28.733 1.00 47.03 200 ASN A O 1
ATOM 1591 N N . GLY A 1 201 ? 10.223 1.945 28.897 1.00 45.84 201 GLY A N 1
ATOM 1592 C CA . GLY A 1 201 ? 9.985 2.600 30.180 1.00 45.84 201 GLY A CA 1
ATOM 1593 C C . GLY A 1 201 ? 10.348 1.717 31.375 1.00 45.84 201 GLY A C 1
ATOM 1594 O O . GLY A 1 201 ? 9.919 2.003 32.486 1.00 45.84 201 GLY A O 1
ATOM 1595 N N . ALA A 1 202 ? 11.115 0.647 31.161 1.00 47.88 202 ALA A N 1
ATOM 1596 C CA . ALA A 1 202 ? 11.747 -0.117 32.218 1.00 47.88 202 ALA A CA 1
ATOM 1597 C C . ALA A 1 202 ? 13.253 -0.200 31.934 1.00 47.88 202 ALA A C 1
ATOM 1599 O O . ALA A 1 202 ? 13.688 -0.879 31.011 1.00 47.88 202 ALA A O 1
ATOM 1600 N N . GLU A 1 203 ? 14.011 0.492 32.788 1.00 47.94 203 GLU A N 1
ATOM 1601 C CA . GLU A 1 203 ? 15.356 0.096 33.210 1.00 47.94 203 GLU A CA 1
ATOM 1602 C C . GLU A 1 203 ? 16.538 0.430 32.278 1.00 47.94 203 GLU A C 1
ATOM 1604 O O . GLU A 1 203 ? 17.159 -0.428 31.670 1.00 47.94 203 GLU A O 1
ATOM 1609 N N . THR A 1 204 ? 16.962 1.696 32.311 1.00 41.25 204 THR A N 1
ATOM 1610 C CA . THR A 1 204 ? 18.271 2.016 32.907 1.00 41.25 204 THR A CA 1
ATOM 1611 C C . THR A 1 204 ? 18.149 3.349 33.630 1.00 41.25 204 THR A C 1
ATOM 1613 O O . THR A 1 204 ? 18.158 4.411 33.007 1.00 41.25 204 THR A O 1
ATOM 1616 N N . ALA A 1 205 ? 18.027 3.291 34.956 1.00 44.00 205 ALA A N 1
ATOM 1617 C CA . ALA A 1 205 ? 18.440 4.394 35.804 1.00 44.00 205 ALA A CA 1
ATOM 1618 C C . ALA A 1 205 ? 19.929 4.632 35.518 1.00 44.00 205 ALA A C 1
ATOM 1620 O O . ALA A 1 205 ? 20.785 3.861 35.944 1.00 44.00 205 ALA A O 1
ATOM 1621 N N . ILE A 1 206 ? 20.229 5.642 34.707 1.00 47.16 206 ILE A N 1
ATOM 1622 C CA . ILE A 1 206 ? 21.581 6.173 34.620 1.00 47.16 206 ILE A CA 1
ATOM 1623 C C . ILE A 1 206 ? 21.797 6.877 35.953 1.00 47.16 206 ILE A C 1
ATOM 1625 O O . ILE A 1 206 ? 21.096 7.844 36.251 1.00 47.16 206 ILE A O 1
ATOM 1629 N N . ASP A 1 207 ? 22.713 6.328 36.749 1.00 44.31 207 ASP A N 1
ATOM 1630 C CA . ASP A 1 207 ? 23.298 6.931 37.941 1.00 44.31 207 ASP A CA 1
ATOM 1631 C C . ASP A 1 207 ? 23.391 8.454 37.791 1.00 44.31 207 ASP A C 1
ATOM 1633 O O . ASP A 1 207 ? 24.273 8.988 37.112 1.00 44.31 207 ASP A O 1
ATOM 1637 N N . ALA A 1 208 ? 22.478 9.165 38.451 1.00 44.53 208 ALA A N 1
ATOM 1638 C CA . ALA A 1 208 ? 22.745 10.537 38.826 1.00 44.53 208 ALA A CA 1
ATOM 1639 C C . ALA A 1 208 ? 23.854 10.473 39.890 1.00 44.53 208 ALA A C 1
ATOM 1641 O O . ALA A 1 208 ? 23.667 9.805 40.913 1.00 44.53 208 ALA A O 1
ATOM 1642 N N . PRO A 1 209 ? 25.024 11.097 39.670 1.00 44.81 209 PRO A N 1
ATOM 1643 C CA . PRO A 1 209 ? 26.072 11.106 40.677 1.00 44.81 209 PRO A CA 1
ATOM 1644 C C . PRO A 1 209 ? 25.542 11.780 41.952 1.00 44.81 209 PRO A C 1
ATOM 1646 O O . PRO A 1 209 ? 24.801 12.759 41.854 1.00 44.81 209 PRO A O 1
ATOM 1649 N N . PRO A 1 210 ? 25.909 11.291 43.149 1.00 46.12 210 PRO A N 1
ATOM 1650 C CA . PRO A 1 210 ? 25.485 11.919 44.389 1.00 46.12 210 PRO A CA 1
ATOM 1651 C C . PRO A 1 210 ? 26.060 13.334 44.449 1.00 46.12 210 PRO A C 1
ATOM 1653 O O . PRO A 1 210 ? 27.282 13.518 44.390 1.00 46.12 210 PRO A O 1
ATOM 1656 N N . ASP A 1 211 ? 25.168 14.317 44.568 1.00 45.12 211 ASP A N 1
ATOM 1657 C CA . ASP A 1 211 ? 25.509 15.711 44.824 1.00 45.12 211 ASP A CA 1
ATOM 1658 C C . ASP A 1 211 ? 26.477 15.791 46.007 1.00 45.12 211 ASP A C 1
ATOM 1660 O O . ASP A 1 211 ? 26.165 15.448 47.152 1.00 45.12 211 ASP A O 1
ATOM 1664 N N . ARG A 1 212 ? 27.701 16.227 45.708 1.00 44.53 212 ARG A N 1
ATOM 1665 C CA . ARG A 1 212 ? 28.712 16.548 46.707 1.00 44.53 212 ARG A CA 1
ATOM 1666 C C . ARG A 1 212 ? 28.508 17.988 47.172 1.00 44.53 212 ARG A C 1
ATOM 1668 O O . ARG A 1 212 ? 28.498 18.907 46.364 1.00 44.53 212 ARG A O 1
ATOM 1675 N N . HIS A 1 213 ? 28.506 18.141 48.494 1.00 42.53 213 HIS A N 1
ATOM 1676 C CA . HIS A 1 213 ? 28.798 19.359 49.255 1.00 42.53 213 HIS A CA 1
ATOM 1677 C C . HIS A 1 213 ? 27.742 20.474 49.292 1.00 42.53 213 HIS A C 1
ATOM 1679 O O . HIS A 1 213 ? 27.924 21.553 48.737 1.00 42.53 213 HIS A O 1
ATOM 1685 N N . THR A 1 214 ? 26.763 20.319 50.186 1.00 44.56 214 THR A N 1
ATOM 1686 C CA . THR A 1 214 ? 26.404 21.429 51.082 1.00 44.56 214 THR A CA 1
ATOM 1687 C C . THR A 1 214 ? 27.478 21.536 52.167 1.00 44.56 214 THR A C 1
ATOM 1689 O O . THR A 1 214 ? 27.391 20.888 53.210 1.00 44.56 214 THR A O 1
ATOM 1692 N N . SER A 1 215 ? 28.533 22.308 51.905 1.00 48.19 215 SER A N 1
ATOM 1693 C CA . SER A 1 215 ? 29.413 22.782 52.972 1.00 48.19 215 SER A CA 1
ATOM 1694 C C . SER A 1 215 ? 28.720 23.922 53.705 1.00 48.19 215 SER A C 1
ATOM 1696 O O . SER A 1 215 ? 28.519 25.004 53.156 1.00 48.19 215 SER A O 1
ATOM 1698 N N . GLU A 1 216 ? 28.382 23.651 54.963 1.00 50.38 216 GLU A N 1
ATOM 1699 C CA . GLU A 1 216 ? 28.287 24.645 56.023 1.00 50.38 216 GLU A CA 1
ATOM 1700 C C . GLU A 1 216 ? 29.448 25.647 55.914 1.00 50.38 216 GLU A C 1
ATOM 1702 O O . GLU A 1 216 ? 30.612 25.290 56.097 1.00 50.38 216 GLU A O 1
ATOM 1707 N N . MET A 1 217 ? 29.135 26.918 55.667 1.00 48.72 217 MET A N 1
ATOM 1708 C CA . MET A 1 217 ? 29.938 28.016 56.193 1.00 48.72 217 MET A CA 1
ATOM 1709 C C . MET A 1 217 ? 29.111 28.742 57.239 1.00 48.72 217 MET A C 1
ATOM 1711 O O . MET A 1 217 ? 28.211 29.531 56.957 1.00 48.72 217 MET A O 1
ATOM 1715 N N . MET A 1 218 ? 29.441 28.396 58.473 1.00 47.28 218 MET A N 1
ATOM 1716 C CA . MET A 1 218 ? 29.115 29.116 59.683 1.00 47.28 218 MET A CA 1
ATOM 1717 C C . MET A 1 218 ? 29.901 30.443 59.735 1.00 47.28 218 MET A C 1
ATOM 1719 O O . MET A 1 218 ? 31.045 30.505 59.295 1.00 47.28 218 MET A O 1
ATOM 1723 N N . LEU A 1 219 ? 29.301 31.425 60.417 1.00 43.19 219 LEU A N 1
ATOM 1724 C CA . LEU A 1 219 ? 29.928 32.540 61.149 1.00 43.19 219 LEU A CA 1
ATOM 1725 C C . LEU A 1 219 ? 30.302 33.821 60.376 1.00 43.19 219 LEU A C 1
ATOM 1727 O O . LEU A 1 219 ? 31.410 33.999 59.890 1.00 43.19 219 LEU A O 1
ATOM 1731 N N . GLY A 1 220 ? 29.406 34.805 60.507 1.00 40.47 220 GLY A N 1
ATOM 1732 C CA . GLY A 1 220 ? 29.642 35.878 61.476 1.00 40.47 220 GLY A CA 1
ATOM 1733 C C . GLY A 1 220 ? 30.094 37.218 60.907 1.00 40.47 220 GLY A C 1
ATOM 1734 O O . GLY A 1 220 ? 31.249 37.365 60.548 1.00 40.47 220 GLY A O 1
ATOM 1735 N N . PHE A 1 221 ? 29.228 38.228 60.999 1.00 41.47 221 PHE A N 1
ATOM 1736 C CA . PHE A 1 221 ? 29.640 39.595 61.316 1.00 41.47 221 PHE A CA 1
ATOM 1737 C C . PHE A 1 221 ? 28.556 40.263 62.171 1.00 41.47 221 PHE A C 1
ATOM 1739 O O . PHE A 1 221 ? 27.369 40.204 61.851 1.00 41.47 221 PHE A O 1
ATOM 1746 N N . LYS A 1 222 ? 29.007 40.800 63.308 1.00 56.38 222 LYS A N 1
ATOM 1747 C CA . LYS A 1 222 ? 28.330 41.836 64.092 1.00 56.38 222 LYS A CA 1
ATOM 1748 C C . LYS A 1 222 ? 28.430 43.169 63.364 1.00 56.38 222 LYS A C 1
ATOM 1750 O O . LYS A 1 222 ? 29.453 43.351 62.666 1.00 56.38 222 LYS A O 1
#

Nearest PDB structures (foldseek):
  5nzz-assembly3_C  TM=7.508E-01  e=2.332E-01  Homo sapiens
  8z0l-assembly1_F  TM=2.323E-01  e=8.148E+00  Selenomonas sp.
  8z0k-assembly1_F  TM=1.938E-01  e=7.663E+00  Selenomonas sp.

Sequence (222 aa):
MTDCLCNFLSPQRGQLEHARPFLSSPIYILEIVKLTSLGAQWEIRILSKRHNAGNEVEANRIRVEHPNEAECVHEGRVLGLITLTHLPPIYSERVFALATPGFHKNYKVAELLARNLTPPYLSNRAEVKRINLTLLDPEPNTSPMLILCSDGLCDLYSRRLKTGDDVIVQPVQQWLTKLDHEVDVNLALDLLWDALSGNNGAETAIDAPPDRHTSEMMLGFK

Mean predicted aligned error: 13.94 Å

Radius of gyration: 25.43 Å; Cα contacts (8 Å, |Δi|>4): 198; chains: 1; bounding box: 60×54×88 Å

Organism: Gymnopilus junonius (NCBI:txid109634)

pLDDT: mean 71.12, std 20.2, range [26.14, 96.81]